Protein 6GVK (pdb70)

Solvent-accessible surface area: 11219 Å² total

Structure (mmCIF, N/CA/C/O backbone):
data_6GVK
#
_entry.id   6GVK
#
_cell.length_a   105.580
_cell.length_b   59.520
_cell.length_c   42.400
_cell.angle_alpha   90.00
_cell.angle_beta   113.50
_cell.angle_gamma   90.00
#
_symmetry.space_group_name_H-M   'C 1 2 1'
#
loop_
_entity.id
_entity.type
_entity.pdbx_description
1 polymer 'Integrin beta-4'
2 polymer Dystonin
3 non-polymer GLYCEROL
4 water water
#
loop_
_atom_site.group_PDB
_atom_site.id
_atom_site.type_symbol
_atom_site.label_atom_id
_atom_site.label_alt_id
_atom_site.label_comp_id
_atom_site.label_asym_id
_atom_site.label_entity_id
_atom_site.label_seq_id
_atom_site.pdbx_PDB_ins_code
_atom_site.Cartn_x
_atom_site.Cartn_y
_atom_site.Cartn_z
_atom_site.occupancy
_atom_site.B_iso_or_equiv
_atom_site.auth_seq_id
_atom_site.auth_comp_id
_atom_site.auth_asym_id
_atom_site.auth_atom_id
_atom_site.pdbx_PDB_model_num
ATOM 1 N N . VAL A 1 5 ? -10.878 -8.233 35.938 1.00 63.51 1457 VAL A N 1
ATOM 2 C CA . VAL A 1 5 ? -9.570 -7.722 36.337 1.00 63.47 1457 VAL A CA 1
ATOM 3 C C . VAL A 1 5 ? -9.506 -6.212 36.129 1.00 59.86 1457 VAL A C 1
ATOM 4 O O . VAL A 1 5 ? -10.329 -5.646 35.412 1.00 60.01 1457 VAL A O 1
ATOM 16 N N . PRO A 1 6 ? -8.523 -5.559 36.750 1.00 54.34 1458 PRO A N 1
ATOM 17 C CA . PRO A 1 6 ? -8.397 -4.107 36.588 1.00 51.23 1458 PRO A CA 1
ATOM 18 C C . PRO A 1 6 ? -8.160 -3.723 35.138 1.00 49.37 1458 PRO A C 1
ATOM 19 O O . PRO A 1 6 ? -7.555 -4.466 34.361 1.00 45.94 1458 PRO A O 1
ATOM 30 N N . ASP A 1 7 ? -8.633 -2.533 34.783 1.00 52.75 1459 ASP A N 1
ATOM 31 C CA . ASP A 1 7 ? -8.437 -2.023 33.440 1.00 53.86 1459 ASP A CA 1
ATOM 32 C C . ASP A 1 7 ? -6.969 -1.682 33.208 1.00 47.69 1459 ASP A C 1
ATOM 33 O O . ASP A 1 7 ? -6.179 -1.520 34.143 1.00 42.63 1459 ASP A O 1
ATOM 42 N N . THR A 1 8 ? -6.610 -1.585 31.936 1.00 41.29 1460 THR A N 1
ATOM 43 C CA . THR A 1 8 ? -5.281 -1.123 31.572 1.00 42.86 1460 THR A CA 1
ATOM 44 C C . THR A 1 8 ? -5.156 0.365 31.884 1.00 36.92 1460 THR A C 1
ATOM 45 O O . THR A 1 8 ? -6.090 1.128 31.631 1.00 38.05 1460 THR A O 1
ATOM 56 N N . PRO A 1 9 ? -4.028 0.814 32.429 1.00 35.63 1461 PRO A N 1
ATOM 57 C CA . PRO A 1 9 ? -3.841 2.259 32.588 1.00 31.82 1461 PRO A CA 1
ATOM 58 C C . PRO A 1 9 ? -4.101 2.967 31.267 1.00 33.66 1461 PRO A C 1
ATOM 59 O O . PRO A 1 9 ? -3.733 2.479 30.196 1.00 37.63 1461 PRO A O 1
ATOM 70 N N . THR A 1 10 ? -4.764 4.114 31.344 1.00 34.01 1462 THR A N 1
ATOM 71 C CA . THR A 1 10 ? -5.179 4.828 30.147 1.00 38.52 1462 THR A CA 1
ATOM 72 C C . THR A 1 10 ? -4.123 5.788 29.633 1.00 35.64 1462 THR A C 1
ATOM 73 O O . THR A 1 10 ? -4.219 6.235 28.483 1.00 37.61 1462 THR A O 1
ATOM 84 N N . ARG A 1 11 ? -3.119 6.099 30.446 1.00 31.65 1463 ARG A N 1
ATOM 85 C CA . ARG A 1 11 ? -2.079 7.042 30.072 1.00 33.97 1463 ARG A CA 1
ATOM 86 C C . ARG A 1 11 ? -0.802 6.660 30.800 1.00 30.24 1463 ARG A C 1
ATOM 87 O O . ARG A 1 11 ? -0.844 6.223 31.954 1.00 30.15 1463 ARG A O 1
ATOM 108 N N . LEU A 1 12 ? 0.327 6.792 30.106 1.00 27.71 1464 LEU A N 1
ATOM 109 C CA . LEU A 1 12 ? 1.648 6.554 30.671 1.00 25.92 1464 LEU A CA 1
ATOM 110 C C . LEU A 1 12 ? 2.514 7.726 30.241 1.00 29.23 1464 LEU A C 1
ATOM 111 O O . LEU A 1 12 ? 2.603 8.017 29.044 1.00 30.36 1464 LEU A O 1
ATOM 127 N N . VAL A 1 13 ? 3.100 8.431 31.208 1.00 24.91 1465 VAL A N 1
ATOM 128 C CA . VAL A 1 13 ? 3.785 9.691 30.943 1.00 25.22 1465 VAL A CA 1
ATOM 129 C C . VAL A 1 13 ? 5.203 9.618 31.480 1.00 27.29 1465 VAL A C 1
ATOM 130 O O . VAL A 1 13 ? 5.431 9.166 32.608 1.00 25.75 1465 VAL A O 1
ATOM 143 N N . PHE A 1 14 ? 6.150 10.101 30.682 1.00 20.70 1466 PHE A N 1
ATOM 144 C CA . PHE A 1 14 ? 7.564 10.053 31.014 1.00 21.28 1466 PHE A CA 1
ATOM 145 C C . PHE A 1 14 ? 8.145 11.456 31.041 1.00 23.48 1466 PHE A C 1
ATOM 146 O O . PHE A 1 14 ? 7.878 12.267 30.145 1.00 22.89 1466 PHE A O 1
ATOM 163 N N A SER A 1 15 ? 8.955 11.732 32.062 0.58 23.22 1467 SER A N 1
ATOM 164 N N B SER A 1 15 ? 8.950 11.729 32.066 0.42 23.15 1467 SER A N 1
ATOM 165 C CA A SER A 1 15 ? 9.637 13.013 32.204 0.58 26.86 1467 SER A CA 1
ATOM 166 C CA B SER A 1 15 ? 9.638 13.003 32.216 0.42 26.82 1467 SER A CA 1
ATOM 167 C C A SER A 1 15 ? 11.066 12.747 32.648 0.58 26.72 1467 SER A C 1
ATOM 168 C C B SER A 1 15 ? 11.072 12.719 32.636 0.42 26.67 1467 SER A C 1
ATOM 169 O O A SER A 1 15 ? 11.279 12.101 33.676 0.58 26.99 1467 SER A O 1
ATOM 170 O O B SER A 1 15 ? 11.295 12.024 33.629 0.42 27.02 1467 SER A O 1
ATOM 185 N N . ALA A 1 16 ? 12.039 13.245 31.886 1.00 26.66 1468 ALA A N 1
ATOM 186 C CA . ALA A 1 16 ? 13.439 13.091 32.256 1.00 29.21 1468 ALA A CA 1
ATOM 187 C C . ALA A 1 16 ? 13.793 14.073 33.365 1.00 31.83 1468 ALA A C 1
ATOM 188 O O . ALA A 1 16 ? 13.476 15.263 33.284 1.00 37.19 1468 ALA A O 1
ATOM 196 N N . LEU A 1 17 ? 14.443 13.566 34.405 1.00 29.74 1469 LEU A N 1
ATOM 197 C CA . LEU A 1 17 ? 14.917 14.400 35.499 1.00 34.78 1469 LEU A CA 1
ATOM 198 C C . LEU A 1 17 ? 16.409 14.658 35.415 1.00 34.72 1469 LEU A C 1
ATOM 199 O O . LEU A 1 17 ? 16.910 15.577 36.074 1.00 36.96 1469 LEU A O 1
ATOM 215 N N . GLY A 1 18 ? 17.113 13.868 34.619 1.00 32.32 1470 GLY A N 1
ATOM 216 C CA . GLY A 1 18 ? 18.539 13.985 34.458 1.00 35.59 1470 GLY A CA 1
ATOM 217 C C . GLY A 1 18 ? 18.998 12.982 33.424 1.00 36.37 1470 GLY A C 1
ATOM 218 O O . GLY A 1 18 ? 18.190 12.260 32.838 1.00 34.02 1470 GLY A O 1
ATOM 222 N N . PRO A 1 19 ? 20.305 12.916 33.171 1.00 32.64 1471 PRO A N 1
ATOM 223 C CA . PRO A 1 19 ? 20.800 11.958 32.168 1.00 34.17 1471 PRO A CA 1
ATOM 224 C C . PRO A 1 19 ? 20.572 10.504 32.539 1.00 34.08 1471 PRO A C 1
ATOM 225 O O . PRO A 1 19 ? 20.622 9.644 31.649 1.00 35.77 1471 PRO A O 1
ATOM 236 N N . THR A 1 20 ? 20.320 10.195 33.816 1.00 29.69 1472 THR A N 1
ATOM 237 C CA . THR A 1 20 ? 20.192 8.811 34.259 1.00 33.09 1472 THR A CA 1
ATOM 238 C C . THR A 1 20 ? 18.918 8.560 35.061 1.00 34.14 1472 THR A C 1
ATOM 239 O O . THR A 1 20 ? 18.814 7.528 35.732 1.00 30.69 1472 THR A O 1
ATOM 250 N N . SER A 1 21 ? 17.940 9.459 35.012 1.00 28.95 1473 SER A N 1
ATOM 251 C CA . SER A 1 21 ? 16.755 9.268 35.835 1.00 27.87 1473 SER A CA 1
ATOM 252 C C . SER A 1 21 ? 15.538 9.893 35.180 1.00 28.07 1473 SER A C 1
ATOM 253 O O . SER A 1 21 ? 15.629 10.911 34.488 1.00 27.47 1473 SER A O 1
ATOM 261 N N . LEU A 1 22 ? 14.384 9.281 35.423 1.00 26.71 1474 LEU A N 1
ATOM 262 C CA . LEU A 1 22 ? 13.154 9.828 34.890 1.00 24.95 1474 LEU A CA 1
ATOM 263 C C . LEU A 1 22 ? 12.019 9.566 35.861 1.00 24.78 1474 LEU A C 1
ATOM 264 O O . LEU A 1 22 ? 12.108 8.722 36.758 1.00 25.58 1474 LEU A O 1
ATOM 280 N N . ARG A 1 23 ? 10.956 10.328 35.678 1.00 23.26 1475 ARG A N 1
ATOM 281 C CA . ARG A 1 23 ? 9.708 10.110 36.387 1.00 23.88 1475 ARG A CA 1
ATOM 282 C C . ARG A 1 23 ? 8.738 9.427 35.441 1.00 23.98 1475 ARG A C 1
ATOM 283 O O . ARG A 1 23 ? 8.557 9.871 34.300 1.00 23.90 1475 ARG A O 1
ATOM 304 N N A VAL A 1 24 ? 8.142 8.333 35.911 0.54 20.96 1476 VAL A N 1
ATOM 305 N N B VAL A 1 24 ? 8.117 8.347 35.899 0.46 21.49 1476 VAL A N 1
ATOM 306 C CA A VAL A 1 24 ? 7.090 7.623 35.197 0.54 22.43 1476 VAL A CA 1
ATOM 307 C CA B VAL A 1 24 ? 7.093 7.662 35.119 0.46 22.22 1476 VAL A CA 1
ATOM 308 C C A VAL A 1 24 ? 5.794 7.880 35.945 0.54 21.87 1476 VAL A C 1
ATOM 309 C C B VAL A 1 24 ? 5.786 7.778 35.886 0.46 22.07 1476 VAL A C 1
ATOM 310 O O A VAL A 1 24 ? 5.733 7.698 37.167 0.54 23.25 1476 VAL A O 1
ATOM 311 O O B VAL A 1 24 ? 5.716 7.416 37.068 0.46 24.17 1476 VAL A O 1
ATOM 336 N N . SER A 1 25 ? 4.768 8.312 35.219 1.00 20.66 1477 SER A N 1
ATOM 337 C CA . SER A 1 25 ? 3.459 8.554 35.799 1.00 21.82 1477 SER A CA 1
ATOM 338 C C . SER A 1 25 ? 2.410 7.841 34.962 1.00 26.24 1477 SER A C 1
ATOM 339 O O . SER A 1 25 ? 2.626 7.533 33.787 1.00 25.38 1477 SER A O 1
ATOM 348 N N . TRP A 1 26 ? 1.270 7.552 35.582 1.00 25.17 1478 TRP A N 1
ATOM 349 C CA . TRP A 1 26 ? 0.191 6.898 34.858 1.00 25.40 1478 TRP A CA 1
ATOM 350 C C . TRP A 1 26 ? -1.158 7.310 35.427 1.00 28.26 1478 TRP A C 1
ATOM 351 O O . TRP A 1 26 ? -1.259 7.880 36.518 1.00 29.97 1478 TRP A O 1
ATOM 372 N N . GLN A 1 27 ? -2.199 7.020 34.649 1.00 29.08 1479 GLN A N 1
ATOM 373 C CA . GLN A 1 27 ? -3.579 7.276 35.022 1.00 34.65 1479 GLN A CA 1
ATOM 374 C C . GLN A 1 27 ? -4.380 5.990 34.891 1.00 38.41 1479 GLN A C 1
ATOM 375 O O . GLN A 1 27 ? -4.177 5.212 33.954 1.00 34.94 1479 GLN A O 1
ATOM 389 N N . GLU A 1 28 ? -5.289 5.776 35.834 1.00 42.58 1480 GLU A N 1
ATOM 390 C CA . GLU A 1 28 ? -6.197 4.645 35.816 1.00 47.43 1480 GLU A CA 1
ATOM 391 C C . GLU A 1 28 ? -7.620 5.159 35.638 1.00 51.90 1480 GLU A C 1
ATOM 392 O O . GLU A 1 28 ? -7.971 6.192 36.218 1.00 52.68 1480 GLU A O 1
ATOM 404 N N . PRO A 1 29 ? -8.458 4.496 34.821 1.00 62.52 1481 PRO A N 1
ATOM 405 C CA . PRO A 1 29 ? -9.809 5.037 34.621 1.00 62.42 1481 PRO A CA 1
ATOM 406 C C . PRO A 1 29 ? -10.640 5.015 35.898 1.00 62.38 1481 PRO A C 1
ATOM 407 O O . PRO A 1 29 ? -10.147 4.520 36.912 1.00 59.43 1481 PRO A O 1
ATOM 418 N N . PRO A 1 34 ? -11.789 -1.097 43.785 1.00 83.98 1486 PRO A N 1
ATOM 419 C CA . PRO A 1 34 ? -10.519 -0.658 44.370 1.00 81.53 1486 PRO A CA 1
ATOM 420 C C . PRO A 1 34 ? -9.341 -1.477 43.864 1.00 77.47 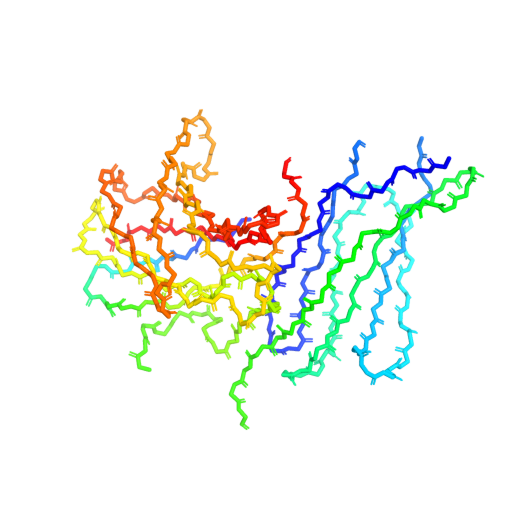1486 PRO A C 1
ATOM 421 O O . PRO A 1 34 ? -9.537 -2.444 43.128 1.00 78.99 1486 PRO A O 1
ATOM 432 N N . LEU A 1 35 ? -8.131 -1.097 44.267 1.00 65.35 1487 LEU A N 1
ATOM 433 C CA . LEU A 1 35 ? -6.923 -1.777 43.835 1.00 59.71 1487 LEU A CA 1
ATOM 434 C C . LEU A 1 35 ? -6.001 -1.989 45.024 1.00 58.46 1487 LEU A C 1
ATOM 435 O O . LEU A 1 35 ? -6.023 -1.223 45.991 1.00 62.53 1487 LEU A O 1
ATOM 451 N N . GLN A 1 36 ? -5.191 -3.044 44.946 1.00 47.49 1488 GLN A N 1
ATOM 452 C CA . GLN A 1 36 ? -4.067 -3.165 45.864 1.00 51.81 1488 GLN A CA 1
ATOM 453 C C . GLN A 1 36 ? -2.981 -2.167 45.492 1.00 46.90 1488 GLN A C 1
ATOM 454 O O . GLN A 1 36 ? -2.472 -1.434 46.345 1.00 49.08 1488 GLN A O 1
ATOM 468 N N . GLY A 1 37 ? -2.645 -2.093 44.210 1.00 37.82 1489 GLY A N 1
ATOM 469 C CA . GLY A 1 37 ? -1.632 -1.146 43.778 1.00 35.34 1489 GLY A CA 1
ATOM 470 C C . GLY A 1 37 ? -1.262 -1.373 42.333 1.00 33.82 1489 GLY A C 1
ATOM 471 O O . GLY A 1 37 ? -2.085 -1.820 41.524 1.00 34.12 1489 GLY A O 1
ATOM 475 N N . TYR A 1 38 ? -0.010 -1.067 42.021 1.00 31.49 1490 TYR A N 1
ATOM 476 C CA . TYR A 1 38 ? 0.481 -1.159 40.660 1.00 29.85 1490 TYR A CA 1
ATOM 477 C C . TYR A 1 38 ? 1.834 -1.837 40.650 1.00 29.03 1490 TYR A C 1
ATOM 478 O O . TYR A 1 38 ? 2.512 -1.942 41.671 1.00 29.40 1490 TYR A O 1
ATOM 496 N N A SER A 1 39 ? 2.212 -2.320 39.477 0.69 28.27 1491 SER A N 1
ATOM 497 N N B SER A 1 39 ? 2.236 -2.269 39.460 0.31 28.20 1491 SER A N 1
ATOM 498 C CA A SER A 1 39 ? 3.574 -2.747 39.221 0.69 27.54 1491 SER A CA 1
ATOM 499 C CA B SER A 1 39 ? 3.579 -2.776 39.225 0.31 27.56 1491 SER A CA 1
ATOM 500 C C A SER A 1 39 ? 4.114 -1.936 38.058 0.69 25.92 1491 SER A C 1
ATOM 501 C C B SER A 1 39 ? 4.161 -2.055 38.021 0.31 25.97 1491 SER A C 1
ATOM 502 O O A SER A 1 39 ? 3.401 -1.679 37.082 0.69 25.71 1491 SER A O 1
ATOM 503 O O B SER A 1 39 ? 3.519 -1.981 36.968 0.31 25.84 1491 SER A O 1
ATOM 518 N N . VAL A 1 40 ? 5.363 -1.510 38.186 1.00 25.07 1492 VAL A N 1
ATOM 519 C CA . VAL A 1 40 ? 6.098 -0.861 37.110 1.00 23.84 1492 VAL A CA 1
ATOM 520 C C . VAL A 1 40 ? 7.292 -1.748 36.809 1.00 24.24 1492 VAL A C 1
ATOM 521 O O . VAL A 1 40 ? 8.147 -1.958 37.678 1.00 24.73 1492 VAL A O 1
ATOM 535 N N . GLU A 1 41 ? 7.342 -2.279 35.597 1.00 24.40 1493 GLU A N 1
ATOM 536 C CA . GLU A 1 41 ? 8.426 -3.140 35.156 1.00 25.40 1493 GLU A CA 1
ATOM 537 C C . GLU A 1 41 ? 9.243 -2.396 34.116 1.00 24.45 1493 GLU A C 1
ATOM 538 O O . GLU A 1 41 ? 8.683 -1.716 33.256 1.00 25.51 1493 GLU A O 1
ATOM 550 N N . TYR A 1 42 ? 10.565 -2.517 34.186 1.00 24.94 1494 TYR A N 1
ATOM 551 C CA . TYR A 1 42 ? 11.376 -1.918 33.138 1.00 24.70 1494 TYR A CA 1
ATOM 552 C C . TYR A 1 42 ? 12.629 -2.746 32.931 1.00 29.41 1494 TYR A C 1
ATOM 553 O O . TYR A 1 42 ? 13.079 -3.460 33.829 1.00 29.36 1494 TYR A O 1
ATOM 571 N N . GLN A 1 43 ? 13.175 -2.650 31.725 1.00 27.83 1495 GLN A N 1
ATOM 572 C CA . GLN A 1 43 ? 14.387 -3.378 31.384 1.00 33.01 1495 GLN A CA 1
ATOM 573 C C . GLN A 1 43 ? 14.913 -2.829 30.070 1.00 31.16 1495 GLN A C 1
ATOM 574 O O . GLN A 1 43 ? 14.170 -2.233 29.287 1.00 30.99 1495 GLN A O 1
ATOM 588 N N . LEU A 1 44 ? 16.203 -3.039 29.833 1.00 30.92 1496 LEU A N 1
ATOM 589 C CA . LEU A 1 44 ? 16.768 -2.677 28.544 1.00 34.70 1496 LEU A CA 1
ATOM 590 C C . LEU A 1 44 ? 16.025 -3.403 27.430 1.00 35.56 1496 LEU A C 1
ATOM 591 O O . LEU A 1 44 ? 15.710 -4.592 27.538 1.00 39.79 1496 LEU A O 1
ATOM 607 N N . LEU A 1 45 ? 15.749 -2.675 26.348 1.00 36.95 1497 LEU A N 1
ATOM 608 C CA . LEU A 1 45 ? 15.019 -3.251 25.227 1.00 42.42 1497 LEU A CA 1
ATOM 609 C C . LEU A 1 45 ? 15.659 -4.543 24.742 1.00 49.53 1497 LEU A C 1
ATOM 610 O O . LEU A 1 45 ? 14.958 -5.453 24.285 1.00 50.00 1497 LEU A O 1
ATOM 626 N N . ASN A 1 46 ? 16.979 -4.653 24.842 1.00 44.06 1498 ASN A N 1
ATOM 627 C CA . ASN A 1 46 ? 17.696 -5.828 24.360 1.00 51.90 1498 ASN A CA 1
ATOM 628 C C . ASN A 1 46 ? 18.351 -6.552 25.536 1.00 54.01 1498 ASN A C 1
ATOM 629 O O . ASN A 1 46 ? 19.506 -6.287 25.883 1.00 54.43 1498 ASN A O 1
ATOM 640 N N . GLY A 1 47 ? 17.598 -7.466 26.150 1.00 60.13 1499 GLY A N 1
ATOM 641 C CA . GLY A 1 47 ? 18.160 -8.511 26.980 1.00 64.44 1499 GLY A CA 1
ATOM 642 C C . GLY A 1 47 ? 18.426 -8.164 28.429 1.00 63.58 1499 GLY A C 1
ATOM 643 O O . GLY A 1 47 ? 18.870 -9.040 29.181 1.00 69.55 1499 GLY A O 1
ATOM 647 N N . GLY A 1 48 ? 18.166 -6.933 28.855 1.00 62.34 1500 GLY A N 1
ATOM 648 C CA . GLY A 1 48 ? 18.485 -6.549 30.215 1.00 59.03 1500 GLY A CA 1
ATOM 649 C C . GLY A 1 48 ? 17.665 -7.299 31.249 1.00 53.47 1500 GLY A C 1
ATOM 650 O O . GLY A 1 48 ? 16.577 -7.809 30.982 1.00 54.28 1500 GLY A O 1
ATOM 654 N N . GLU A 1 49 ? 18.208 -7.370 32.463 1.00 46.24 1501 GLU A N 1
ATOM 655 C CA . GLU A 1 49 ? 17.479 -7.986 33.562 1.00 45.72 1501 GLU A CA 1
ATOM 656 C C . GLU A 1 49 ? 16.217 -7.187 33.860 1.00 39.82 1501 GLU A C 1
ATOM 657 O O . GLU A 1 49 ? 16.178 -5.962 33.710 1.00 38.15 1501 GLU A O 1
ATOM 669 N N . LEU A 1 50 ? 15.176 -7.897 34.286 1.00 37.93 1502 LEU A N 1
ATOM 670 C CA . LEU A 1 50 ? 13.871 -7.289 34.508 1.00 37.69 1502 LEU A CA 1
ATOM 671 C C . LEU A 1 50 ? 13.803 -6.692 35.908 1.00 37.65 1502 LEU A C 1
ATOM 672 O O . LEU A 1 50 ? 14.052 -7.383 36.901 1.00 39.68 1502 LEU A O 1
ATOM 688 N N . HIS A 1 51 ? 13.465 -5.408 35.975 1.00 32.40 1503 HIS A N 1
ATOM 689 C CA . HIS A 1 51 ? 13.309 -4.683 37.226 1.00 31.07 1503 HIS A CA 1
ATOM 690 C C . HIS A 1 51 ? 11.826 -4.442 37.452 1.00 28.35 1503 HIS A C 1
ATOM 691 O O . HIS A 1 51 ? 11.147 -3.929 36.564 1.00 29.24 1503 HIS A O 1
ATOM 705 N N . ARG A 1 52 ? 11.323 -4.815 38.623 1.00 29.02 1504 ARG A N 1
ATOM 706 C CA . ARG A 1 52 ? 9.913 -4.627 38.935 1.00 28.38 1504 ARG A CA 1
ATOM 707 C C . ARG A 1 52 ? 9.783 -3.799 40.202 1.00 28.19 1504 ARG A C 1
ATOM 708 O O . ARG A 1 52 ? 10.420 -4.105 41.212 1.00 29.47 1504 ARG A O 1
ATOM 729 N N . LEU A 1 53 ? 8.970 -2.748 40.138 1.00 26.93 1505 LEU A N 1
ATOM 730 C CA . LEU A 1 53 ? 8.657 -1.918 41.292 1.00 27.04 1505 LEU A CA 1
ATOM 731 C C . LEU A 1 53 ? 7.209 -2.178 41.680 1.00 27.59 1505 LEU A C 1
ATOM 732 O O . LEU A 1 53 ? 6.304 -2.008 40.854 1.00 26.91 1505 LEU A O 1
ATOM 748 N N . ASN A 1 54 ? 6.993 -2.599 42.915 1.00 29.14 1506 ASN A N 1
ATOM 749 C CA . ASN A 1 54 ? 5.651 -2.800 43.445 1.00 30.14 1506 ASN A CA 1
ATOM 750 C C . ASN A 1 54 ? 5.233 -1.537 44.187 1.00 30.18 1506 ASN A C 1
ATOM 751 O O . ASN A 1 54 ? 5.918 -1.100 45.117 1.00 30.78 1506 ASN A O 1
ATOM 762 N N . ILE A 1 55 ? 4.117 -0.951 43.764 1.00 29.80 1507 ILE A N 1
ATOM 763 C CA . ILE A 1 55 ? 3.625 0.322 44.274 1.00 30.97 1507 ILE A CA 1
ATOM 764 C C . ILE A 1 55 ? 2.424 0.020 45.169 1.00 32.99 1507 ILE A C 1
ATOM 765 O O . ILE A 1 55 ? 1.371 -0.388 44.658 1.00 32.58 1507 ILE A O 1
ATOM 781 N N . PRO A 1 56 ? 2.517 0.228 46.490 1.00 35.25 1508 PRO A N 1
ATOM 782 C CA . PRO A 1 56 ? 1.547 -0.394 47.402 1.00 48.20 1508 PRO A CA 1
ATOM 783 C C . PRO A 1 56 ? 0.251 0.363 47.576 1.00 53.57 1508 PRO A C 1
ATOM 784 O O . PRO A 1 56 ? -0.710 -0.213 48.105 1.00 59.87 1508 PRO A O 1
ATOM 795 N N A ASN A 1 57 ? 0.183 1.619 47.150 0.42 48.15 1509 ASN A N 1
ATOM 796 N N B ASN A 1 57 ? 0.193 1.630 47.190 0.58 48.57 1509 ASN A N 1
ATOM 797 C CA A ASN A 1 57 ? -0.965 2.474 47.420 0.42 47.72 1509 ASN A CA 1
ATOM 798 C CA B ASN A 1 57 ? -0.994 2.425 47.425 0.58 48.29 1509 ASN A CA 1
ATOM 799 C C A ASN A 1 57 ? -1.614 2.870 46.103 0.42 46.51 1509 ASN A C 1
ATOM 800 C C B ASN A 1 57 ? -1.606 2.828 46.094 0.58 47.02 1509 ASN A C 1
ATOM 801 O O A ASN A 1 57 ? -0.942 3.480 45.254 0.42 43.01 1509 ASN A O 1
ATOM 802 O O B ASN A 1 57 ? -0.903 3.395 45.246 0.58 42.18 1509 ASN A O 1
ATOM 823 N N . PRO A 1 58 ? -2.889 2.548 45.862 1.00 48.02 1510 PRO A N 1
ATOM 824 C CA . PRO A 1 58 ? -3.503 2.957 44.589 1.00 50.36 1510 PRO A CA 1
ATOM 825 C C . PRO A 1 58 ? -3.483 4.459 44.356 1.00 51.96 1510 PRO A C 1
ATOM 826 O O . PRO A 1 58 ? -3.623 4.888 43.204 1.00 50.02 1510 PRO A O 1
ATOM 837 N N . ALA A 1 59 ? -3.293 5.272 45.397 1.00 49.69 1511 ALA A N 1
ATOM 838 C CA . ALA A 1 59 ? -3.282 6.720 45.221 1.00 49.42 1511 ALA A CA 1
ATOM 839 C C . ALA A 1 59 ? -1.943 7.259 44.731 1.00 49.06 1511 ALA A C 1
ATOM 840 O O . ALA A 1 59 ? -1.874 8.433 44.353 1.00 49.41 1511 ALA A O 1
ATOM 847 N N . GLN A 1 60 ? -0.884 6.449 44.727 1.00 36.13 1512 GLN A N 1
ATOM 848 C CA . GLN A 1 60 ? 0.406 6.867 44.193 1.00 42.98 1512 GLN A CA 1
ATOM 849 C C . GLN A 1 60 ? 0.491 6.401 42.742 1.00 40.06 1512 GLN A C 1
ATOM 850 O O . GLN A 1 60 ? 0.546 5.196 42.474 1.00 42.46 1512 GLN A O 1
ATOM 864 N N . THR A 1 61 ? 0.498 7.350 41.801 1.00 32.27 1513 THR A N 1
ATOM 865 C CA . THR A 1 61 ? 0.529 7.014 40.383 1.00 30.41 1513 THR A CA 1
ATOM 866 C C . THR A 1 61 ? 1.742 7.624 39.687 1.00 28.14 1513 THR A C 1
ATOM 867 O O . THR A 1 61 ? 1.680 7.992 38.513 1.00 29.95 1513 THR A O 1
ATOM 878 N N . SER A 1 62 ? 2.865 7.704 40.394 1.00 26.07 1514 SER A N 1
ATOM 879 C CA . SER A 1 62 ? 4.102 8.217 39.827 1.00 25.23 1514 SER A CA 1
ATOM 880 C C . SER A 1 62 ? 5.264 7.616 40.597 1.00 27.37 1514 SER A C 1
ATOM 881 O O . SER A 1 62 ? 5.146 7.331 41.790 1.00 30.14 1514 SER A O 1
ATOM 889 N N . VAL A 1 63 ? 6.390 7.426 39.914 1.00 23.65 1515 VAL A N 1
ATOM 890 C CA . VAL A 1 63 ? 7.588 6.923 40.574 1.00 25.00 1515 VAL A CA 1
ATOM 891 C C . VAL A 1 63 ? 8.808 7.426 39.821 1.00 23.73 1515 VAL A C 1
ATOM 892 O O . VAL A 1 63 ? 8.781 7.616 38.601 1.00 25.07 1515 VAL A O 1
ATOM 905 N N . VAL A 1 64 ? 9.885 7.647 40.564 1.00 25.81 1516 VAL A N 1
ATOM 906 C CA . VAL A 1 64 ? 11.156 8.069 39.991 1.00 24.82 1516 VAL A CA 1
ATOM 907 C C . VAL A 1 64 ? 12.048 6.851 39.846 1.00 30.52 1516 VAL A C 1
ATOM 908 O O . VAL A 1 64 ? 12.244 6.093 40.806 1.00 31.98 1516 VAL A O 1
ATOM 921 N N . VAL A 1 65 ? 12.586 6.663 38.644 1.00 26.72 1517 VAL A N 1
ATOM 922 C CA . VAL A 1 65 ? 13.526 5.590 38.341 1.00 30.21 1517 VAL A CA 1
ATOM 923 C C . VAL A 1 65 ? 14.896 6.215 38.114 1.00 27.97 1517 VAL A C 1
ATOM 924 O O . VAL A 1 65 ? 15.034 7.152 37.321 1.00 30.14 1517 VAL A O 1
ATOM 937 N N . GLU A 1 66 ? 15.907 5.701 38.807 1.00 31.54 1518 GLU A N 1
ATOM 938 C CA . GLU A 1 66 ? 17.256 6.239 38.735 1.00 38.58 1518 GLU A CA 1
ATOM 939 C C . GLU A 1 66 ? 18.210 5.167 38.227 1.00 35.86 1518 GLU A C 1
ATOM 940 O O . GLU A 1 66 ? 17.834 4.009 38.028 1.00 36.60 1518 GLU A O 1
ATOM 952 N N . ASP A 1 67 ? 19.452 5.586 37.995 1.00 37.16 1519 ASP A N 1
ATOM 953 C CA . ASP A 1 67 ? 20.526 4.686 37.580 1.00 44.43 1519 ASP A CA 1
ATOM 954 C C . ASP A 1 67 ? 20.233 4.046 36.228 1.00 38.52 1519 ASP A C 1
ATOM 955 O O . ASP A 1 67 ? 20.632 2.908 35.967 1.00 43.36 1519 ASP A O 1
ATOM 964 N N . LEU A 1 68 ? 19.532 4.766 35.362 1.00 31.38 1520 LEU A N 1
ATOM 965 C CA . LEU A 1 68 ? 19.374 4.336 33.983 1.00 32.63 1520 LEU A CA 1
ATOM 966 C C . LEU A 1 68 ? 20.637 4.672 33.197 1.00 32.54 1520 LEU A C 1
ATOM 967 O O . LEU A 1 68 ? 21.320 5.664 33.470 1.00 39.27 1520 LEU A O 1
ATOM 983 N N . LEU A 1 69 ? 20.954 3.829 32.232 1.00 33.02 1521 LEU A N 1
ATOM 984 C CA . LEU A 1 69 ? 22.130 4.063 31.404 1.00 37.85 1521 LEU A CA 1
ATOM 985 C C . LEU A 1 69 ? 21.818 5.102 30.332 1.00 39.37 1521 LEU A C 1
ATOM 986 O O . LEU A 1 69 ? 20.836 4.950 29.599 1.00 38.10 1521 LEU A O 1
ATOM 1002 N N . PRO A 1 70 ? 22.614 6.165 30.210 1.00 39.13 1522 PRO A N 1
ATOM 1003 C CA . PRO A 1 70 ? 22.354 7.149 29.151 1.00 40.22 1522 PRO A CA 1
ATOM 1004 C C . PRO A 1 70 ? 22.402 6.508 27.773 1.00 37.32 1522 PRO A C 1
ATOM 1005 O O . PRO A 1 70 ? 23.182 5.587 27.520 1.00 41.48 1522 PRO A O 1
ATOM 1016 N N . ASN A 1 71 ? 21.553 7.014 26.879 1.00 33.53 1523 ASN A N 1
ATOM 1017 C CA . ASN A 1 71 ? 21.559 6.647 25.464 1.00 32.68 1523 ASN A CA 1
ATOM 1018 C C . ASN A 1 71 ? 21.202 5.183 25.236 1.00 33.06 1523 ASN A C 1
ATOM 1019 O O . ASN A 1 71 ? 21.475 4.641 24.163 1.00 36.57 1523 ASN A O 1
ATOM 1030 N N . HIS A 1 72 ? 20.574 4.542 26.220 1.00 33.05 1524 HIS A N 1
ATOM 1031 C CA . HIS A 1 72 ? 20.110 3.167 26.106 1.00 34.28 1524 HIS A CA 1
ATOM 1032 C C . HIS A 1 72 ? 18.587 3.131 26.102 1.00 31.73 1524 HIS A C 1
ATOM 1033 O O . HIS A 1 72 ? 17.936 3.869 26.848 1.00 30.11 1524 HIS A O 1
ATOM 1047 N N . SER A 1 73 ? 18.024 2.256 25.272 1.00 32.33 1525 SER A N 1
ATOM 1048 C CA . SER A 1 73 ? 16.576 2.123 25.169 1.00 32.10 1525 SER A CA 1
ATOM 1049 C C . SER A 1 73 ? 16.038 1.195 26.254 1.00 29.20 1525 SER A C 1
ATOM 1050 O O . SER A 1 73 ? 16.531 0.074 26.427 1.00 32.00 1525 SER A O 1
ATOM 1058 N N . TYR A 1 74 ? 15.018 1.662 26.976 1.00 26.48 1526 TYR A N 1
ATOM 1059 C CA . TYR A 1 74 ? 14.351 0.881 28.005 1.00 28.42 1526 TYR A CA 1
ATOM 1060 C C . TYR A 1 74 ? 12.888 0.690 27.639 1.00 29.85 1526 TYR A C 1
ATOM 1061 O O . TYR A 1 74 ? 12.256 1.594 27.086 1.00 30.56 1526 TYR A O 1
ATOM 1079 N N . VAL A 1 75 ? 12.354 -0.484 27.951 1.00 27.84 1527 VAL A N 1
ATOM 1080 C CA A VAL A 1 75 ? 10.923 -0.756 27.865 0.46 27.29 1527 VAL A CA 1
ATOM 1081 C CA B VAL A 1 75 ? 10.921 -0.728 27.862 0.54 27.19 1527 VAL A CA 1
ATOM 1082 C C . VAL A 1 75 ? 10.337 -0.644 29.265 1.00 27.36 1527 VAL A C 1
ATOM 1083 O O . VAL A 1 75 ? 10.890 -1.212 30.217 1.00 25.65 1527 VAL A O 1
ATOM 1108 N N . PHE A 1 76 ? 9.235 0.095 29.396 1.00 23.18 1528 PHE A N 1
ATOM 1109 C CA . PHE A 1 76 ? 8.509 0.247 30.651 1.00 26.45 1528 PHE A CA 1
ATOM 1110 C C . PHE A 1 76 ? 7.104 -0.317 30.493 1.00 24.80 1528 PHE A C 1
ATOM 1111 O O . PHE A 1 76 ? 6.458 -0.106 29.466 1.00 28.10 1528 PHE A O 1
ATOM 1128 N N . ARG A 1 77 ? 6.623 -1.019 31.515 1.00 27.42 1529 ARG A N 1
ATOM 1129 C CA . ARG A 1 77 ? 5.281 -1.591 31.489 1.00 28.39 1529 ARG A CA 1
ATOM 1130 C C . ARG A 1 77 ? 4.620 -1.345 32.833 1.00 28.17 1529 ARG A C 1
ATOM 1131 O O . ARG A 1 77 ? 5.225 -1.616 33.872 1.00 28.56 1529 ARG A O 1
ATOM 1152 N N . VAL A 1 78 ? 3.382 -0.862 32.818 1.00 27.78 1530 VAL A N 1
ATOM 1153 C CA . VAL A 1 78 ? 2.657 -0.554 34.046 1.00 27.71 1530 VAL A CA 1
ATOM 1154 C C . VAL A 1 78 ? 1.349 -1.329 34.046 1.00 29.54 1530 VAL A C 1
ATOM 1155 O O . VAL A 1 78 ? 0.626 -1.331 33.043 1.00 29.81 1530 VAL A O 1
ATOM 1168 N N . ARG A 1 79 ? 1.066 -2.000 35.162 1.00 31.07 1531 ARG A N 1
ATOM 1169 C CA . ARG A 1 79 ? -0.159 -2.761 35.364 1.00 33.25 1531 ARG A CA 1
ATOM 1170 C C . ARG A 1 79 ? -0.767 -2.405 36.713 1.00 33.55 1531 ARG A C 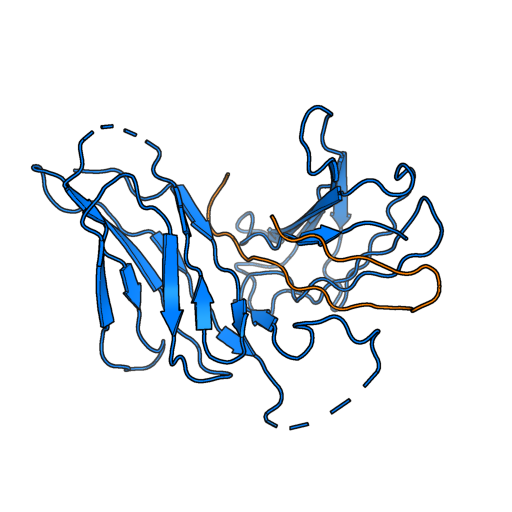1
ATOM 1171 O O . ARG A 1 79 ? -0.060 -2.027 37.649 1.00 32.78 1531 ARG A O 1
ATOM 1192 N N . ALA A 1 80 ? -2.081 -2.582 36.820 1.00 35.02 1532 ALA A N 1
ATOM 1193 C CA . ALA A 1 80 ? -2.786 -2.480 38.088 1.00 36.10 1532 ALA A CA 1
ATOM 1194 C C . ALA A 1 80 ? -3.146 -3.872 38.592 1.00 39.43 1532 ALA A C 1
ATOM 1195 O O . ALA A 1 80 ? -3.334 -4.805 37.807 1.00 41.07 1532 ALA A O 1
ATOM 1202 N N . GLN A 1 81 ? -3.242 -4.006 39.915 1.00 40.65 1533 GLN A N 1
ATOM 1203 C CA . GLN A 1 81 ? -3.642 -5.263 40.533 1.00 47.89 1533 GLN A CA 1
ATOM 1204 C C . GLN A 1 81 ? -4.824 -5.031 41.461 1.00 48.82 1533 GLN A C 1
ATOM 1205 O O . GLN A 1 81 ? -4.919 -3.987 42.114 1.00 44.85 1533 GLN A O 1
ATOM 1219 N N . SER A 1 82 ? -5.718 -6.018 41.516 1.00 53.61 1534 SER A N 1
ATOM 1220 C CA . SER A 1 82 ? -6.852 -6.013 42.429 1.00 57.82 1534 SER A CA 1
ATOM 1221 C C . SER A 1 82 ? -7.024 -7.424 42.979 1.00 61.53 1534 SER A C 1
ATOM 1222 O O . SER A 1 82 ? -6.158 -8.289 42.813 1.00 62.72 1534 SER A O 1
ATOM 1230 N N . GLN A 1 83 ? -8.159 -7.655 43.642 1.00 70.12 1535 GLN A N 1
ATOM 1231 C CA . GLN A 1 83 ? -8.475 -8.995 44.119 1.00 70.79 1535 GLN A CA 1
ATOM 1232 C C . GLN A 1 83 ? -8.681 -9.964 42.960 1.00 74.78 1535 GLN A C 1
ATOM 1233 O O . GLN A 1 83 ? -8.349 -11.149 43.078 1.00 76.77 1535 GLN A O 1
ATOM 1237 N N . GLU A 1 84 ? -9.217 -9.482 41.837 1.00 86.14 1536 GLU A N 1
ATOM 1238 C CA . GLU A 1 84 ? -9.467 -10.333 40.681 1.00 91.72 1536 GLU A CA 1
ATOM 1239 C C . GLU A 1 84 ? -8.209 -10.637 39.879 1.00 89.78 1536 GLU A C 1
ATOM 1240 O O . GLU A 1 84 ? -8.271 -11.449 38.949 1.00 91.46 1536 GLU A O 1
ATOM 1252 N N . GLY A 1 85 ? -7.084 -10.016 40.207 1.00 77.23 1537 GLY A N 1
ATOM 1253 C CA . GLY A 1 85 ? -5.814 -10.316 39.580 1.00 72.32 1537 GLY A CA 1
ATOM 1254 C C . GLY A 1 85 ? -5.224 -9.105 38.890 1.00 61.97 1537 GLY A C 1
ATOM 1255 O O . GLY A 1 85 ? -5.660 -7.965 39.078 1.00 58.14 1537 GLY A O 1
ATOM 1259 N N . TRP A 1 86 ? -4.207 -9.368 38.075 1.00 53.35 1538 TRP A N 1
ATOM 1260 C CA . TRP A 1 86 ? -3.501 -8.314 37.365 1.00 48.77 1538 TRP A CA 1
ATOM 1261 C C . TRP A 1 86 ? -4.226 -7.943 36.080 1.00 48.84 1538 TRP A C 1
ATOM 1262 O O . TRP A 1 86 ? -4.713 -8.810 35.349 1.00 51.99 1538 TRP A O 1
ATOM 1283 N N . GLY A 1 87 ? -4.300 -6.642 35.815 1.00 46.54 1539 GLY A N 1
ATOM 1284 C CA . GLY A 1 87 ? -4.807 -6.156 34.553 1.00 44.68 1539 GLY A CA 1
ATOM 1285 C C . GLY A 1 87 ? -3.732 -6.159 33.488 1.00 42.89 1539 GLY A C 1
ATOM 1286 O O . GLY A 1 87 ? -2.566 -6.469 33.734 1.00 42.15 1539 GLY A O 1
ATOM 1290 N N . ARG A 1 88 ? -4.139 -5.798 32.276 1.00 42.14 1540 ARG A N 1
ATOM 1291 C CA . ARG A 1 88 ? -3.203 -5.729 31.166 1.00 40.88 1540 ARG A CA 1
ATOM 1292 C C . ARG A 1 88 ? -2.297 -4.508 31.314 1.00 37.56 1540 ARG A C 1
ATOM 1293 O O . ARG A 1 88 ? -2.623 -3.536 32.002 1.00 36.05 1540 ARG A O 1
ATOM 1314 N N . GLU A 1 89 ? -1.142 -4.563 30.661 1.00 36.66 1541 GLU A N 1
ATOM 1315 C CA . GLU A 1 89 ? -0.141 -3.523 30.836 1.00 34.60 1541 GLU A CA 1
ATOM 1316 C C . GLU A 1 89 ? -0.266 -2.448 29.764 1.00 32.25 1541 GLU A C 1
ATOM 1317 O O . GLU A 1 89 ? -0.728 -2.702 28.645 1.00 35.20 1541 GLU A O 1
ATOM 1329 N N . ARG A 1 90 ? 0.129 -1.234 30.135 1.00 29.95 1542 ARG A N 1
ATOM 1330 C CA . ARG A 1 90 ? 0.438 -0.182 29.178 1.00 28.54 1542 ARG A CA 1
ATOM 1331 C C . ARG A 1 90 ? 1.950 -0.059 29.082 1.00 28.29 1542 ARG A C 1
ATOM 1332 O O . ARG A 1 90 ? 2.641 -0.053 30.103 1.00 26.95 1542 ARG A O 1
ATOM 1353 N N . GLU A 1 91 ? 2.458 0.031 27.861 1.00 30.78 1543 GLU A N 1
ATOM 1354 C CA . GLU A 1 91 ? 3.886 -0.068 27.605 1.00 31.27 1543 GLU A CA 1
ATOM 1355 C C . GLU A 1 91 ? 4.390 1.172 26.880 1.00 30.10 1543 GLU A C 1
ATOM 1356 O O . GLU A 1 91 ? 3.670 1.782 26.085 1.00 35.16 1543 GLU A O 1
ATOM 1368 N N . GLY A 1 92 ? 5.629 1.552 27.184 1.00 28.69 1544 GLY A N 1
ATOM 1369 C CA . GLY A 1 92 ? 6.326 2.563 26.399 1.00 30.81 1544 GLY A CA 1
ATOM 1370 C C . GLY A 1 92 ? 7.817 2.297 26.352 1.00 30.51 1544 GLY A C 1
ATOM 1371 O O . GLY A 1 92 ? 8.396 1.801 27.314 1.00 29.30 1544 GLY A O 1
ATOM 1375 N N . VAL A 1 93 ? 8.446 2.619 25.218 1.00 28.17 1545 VAL A N 1
ATOM 1376 C CA . VAL A 1 93 ? 9.897 2.509 25.067 1.00 31.52 1545 VAL A CA 1
ATOM 1377 C C . VAL A 1 93 ? 10.478 3.911 25.138 1.00 31.08 1545 VAL A C 1
ATOM 1378 O O . VAL A 1 93 ? 9.992 4.824 24.457 1.00 33.14 1545 VAL A O 1
ATOM 1391 N N . ILE A 1 94 ? 11.518 4.090 25.949 1.00 25.05 1546 ILE A N 1
ATOM 1392 C CA A ILE A 1 94 ? 12.052 5.416 26.228 0.53 25.38 1546 ILE A CA 1
ATOM 1393 C CA B ILE A 1 94 ? 12.054 5.416 26.228 0.47 25.65 1546 ILE A CA 1
ATOM 1394 C C . ILE A 1 94 ? 13.571 5.348 26.293 1.00 27.44 1546 ILE A C 1
ATOM 1395 O O . ILE A 1 94 ? 14.141 4.367 26.780 1.00 29.43 1546 ILE A O 1
ATOM 1426 N N . THR A 1 95 ? 14.219 6.401 25.799 1.00 25.22 1547 THR A N 1
ATOM 1427 C CA . THR A 1 95 ? 15.656 6.600 25.924 1.00 26.74 1547 THR A CA 1
ATOM 1428 C C . THR A 1 95 ? 15.886 7.991 26.497 1.00 26.50 1547 THR A C 1
ATOM 1429 O O . THR A 1 95 ? 15.168 8.930 26.149 1.00 26.65 1547 THR A O 1
ATOM 1440 N N . ILE A 1 96 ? 16.878 8.132 27.375 1.00 26.32 1548 ILE A N 1
ATOM 1441 C CA . ILE A 1 96 ? 17.356 9.450 27.785 1.00 29.63 1548 ILE A CA 1
ATOM 1442 C C . ILE A 1 96 ? 18.647 9.707 27.020 1.00 28.58 1548 ILE A C 1
ATOM 1443 O O . ILE A 1 96 ? 19.657 9.040 27.257 1.00 31.23 1548 ILE A O 1
ATOM 1459 N N . GLU A 1 97 ? 18.627 10.673 26.104 1.00 29.51 1549 GLU A N 1
ATOM 1460 C CA . GLU A 1 97 ? 19.787 10.976 25.274 1.00 32.88 1549 GLU A CA 1
ATOM 1461 C C . GLU A 1 97 ? 20.591 12.130 25.857 1.00 35.72 1549 GLU A C 1
ATOM 1462 O O . GLU A 1 97 ? 20.021 13.136 26.286 1.00 34.20 1549 GLU A O 1
ATOM 1474 N N . SER A 1 98 ? 21.920 11.984 25.850 1.00 34.37 1550 SER A N 1
ATOM 1475 C CA . SER A 1 98 ? 22.822 13.039 26.296 1.00 42.42 1550 SER A CA 1
ATOM 1476 C C . SER A 1 98 ? 24.170 12.860 25.612 1.00 43.96 1550 SER A C 1
ATOM 1477 O O . SER A 1 98 ? 24.487 11.786 25.093 1.00 44.26 1550 SER A O 1
ATOM 1485 N N . GLN A 1 99 ? 24.968 13.928 25.630 1.00 63.13 1551 GLN A N 1
ATOM 1486 C CA . GLN A 1 99 ? 26.248 13.931 24.933 1.00 68.04 1551 GLN A CA 1
ATOM 1487 C C . GLN A 1 99 ? 27.161 12.826 25.450 1.00 67.49 1551 GLN A C 1
ATOM 1488 O O . GLN A 1 99 ? 27.194 12.532 26.649 1.00 68.35 1551 GLN A O 1
ATOM 1502 N N . VAL A 1 100 ? 27.924 12.230 24.536 1.00 75.50 1552 VAL A N 1
ATOM 1503 C CA . VAL A 1 100 ? 28.868 11.174 24.884 1.00 73.90 1552 VAL A CA 1
ATOM 1504 C C . VAL A 1 100 ? 30.192 11.785 25.326 1.00 76.34 1552 VAL A C 1
ATOM 1505 O O . VAL A 1 100 ? 30.913 11.208 26.140 1.00 74.37 1552 VAL A O 1
ATOM 1509 N N . PRO A 1 105 ? 24.762 25.179 20.950 1.00 81.44 1557 PRO A N 1
ATOM 1510 C CA . PRO A 1 105 ? 24.641 26.557 20.460 1.00 83.56 1557 PRO A CA 1
ATOM 1511 C C . PRO A 1 105 ? 23.251 27.151 20.687 1.00 82.68 1557 PRO A C 1
ATOM 1512 O O . PRO A 1 105 ? 23.014 28.311 20.351 1.00 80.33 1557 PRO A O 1
ATOM 1523 N N . LEU A 1 106 ? 22.345 26.354 21.248 1.00 72.61 1558 LEU A N 1
ATOM 1524 C CA . LEU A 1 106 ? 21.015 26.833 21.589 1.00 72.12 1558 LEU A CA 1
ATOM 1525 C C . LEU A 1 106 ? 21.037 27.531 22.949 1.00 72.79 1558 LEU A C 1
ATOM 1526 O O . LEU A 1 106 ? 21.957 27.353 23.753 1.00 73.15 1558 LEU A O 1
ATOM 1542 N N A CYS A 1 107 ? 20.007 28.339 23.196 0.50 73.20 1559 CYS A N 1
ATOM 1543 N N B CYS A 1 107 ? 20.010 28.338 23.192 0.50 73.20 1559 CYS A N 1
ATOM 1544 C CA A CYS A 1 107 ? 19.862 29.055 24.458 0.50 73.94 1559 CYS A CA 1
ATOM 1545 C CA B CYS A 1 107 ? 19.876 29.031 24.462 0.50 73.91 1559 CYS A CA 1
ATOM 1546 C C A CYS A 1 107 ? 19.961 28.064 25.624 0.50 72.35 1559 CYS A C 1
ATOM 1547 C C B CYS A 1 107 ? 20.001 28.025 25.606 0.50 72.31 1559 CYS A C 1
ATOM 1548 O O A CYS A 1 107 ? 19.096 27.184 25.753 0.50 69.17 1559 CYS A O 1
ATOM 1549 O O B CYS A 1 107 ? 19.186 27.094 25.693 0.50 69.11 1559 CYS A O 1
ATOM 1563 N N . PRO A 1 108 ? 20.998 28.164 26.490 1.00 99.07 1560 PRO A N 1
ATOM 1564 C CA . PRO A 1 108 ? 21.245 27.100 27.481 1.00 103.75 1560 PRO A CA 1
ATOM 1565 C C . PRO A 1 108 ? 20.140 26.869 28.507 1.00 107.64 1560 PRO A C 1
ATOM 1566 O O . PRO A 1 108 ? 20.302 27.225 29.675 1.00 109.59 1560 PRO A O 1
ATOM 1577 N N . LEU A 1 109 ? 19.041 26.232 28.121 1.00 110.55 1561 LEU A N 1
ATOM 1578 C CA . LEU A 1 109 ? 17.990 25.946 29.092 1.00 107.73 1561 LEU A CA 1
ATOM 1579 C C . LEU A 1 109 ? 18.471 24.900 30.100 1.00 102.11 1561 LEU A C 1
ATOM 1580 O O . LEU A 1 109 ? 19.092 23.905 29.711 1.00 102.00 1561 LEU A O 1
ATOM 1584 N N . PRO A 1 110 ? 18.223 25.099 31.398 1.00 70.04 1562 PRO A N 1
ATOM 1585 C CA . PRO A 1 110 ? 18.471 24.016 32.356 1.00 62.94 1562 PRO A CA 1
ATOM 1586 C C . PRO A 1 110 ? 17.768 22.740 31.922 1.00 57.20 1562 PRO A C 1
ATOM 1587 O O . PRO A 1 110 ? 16.596 22.753 31.540 1.00 56.20 1562 PRO A O 1
ATOM 1598 N N . GLY A 1 111 ? 18.499 21.632 31.977 1.00 55.82 1563 GLY A N 1
ATOM 1599 C CA . GLY A 1 111 ? 18.012 20.381 31.443 1.00 53.22 1563 GLY A CA 1
ATOM 1600 C C . GLY A 1 111 ? 18.160 20.232 29.945 1.00 53.95 1563 GLY A C 1
ATOM 1601 O O . GLY A 1 111 ? 17.695 19.228 29.392 1.00 51.49 1563 GLY A O 1
ATOM 1605 N N . SER A 1 112 ? 18.789 21.196 29.268 1.00 67.65 1564 SER A N 1
ATOM 1606 C CA . SER A 1 112 ? 18.996 21.091 27.829 1.00 67.72 1564 SER A CA 1
ATOM 1607 C C . SER A 1 112 ? 20.020 20.025 27.468 1.00 65.56 1564 SER A C 1
ATOM 1608 O O . SER A 1 112 ? 20.060 19.589 26.312 1.00 64.01 1564 SER A O 1
ATOM 1616 N N . ALA A 1 113 ? 20.849 19.603 28.424 1.00 55.87 1565 ALA A N 1
ATOM 1617 C CA . ALA A 1 113 ? 21.890 18.620 28.158 1.00 55.13 1565 ALA A CA 1
ATOM 1618 C C . ALA A 1 113 ? 21.351 17.204 28.014 1.00 52.12 1565 ALA A C 1
ATOM 1619 O O . ALA A 1 113 ? 22.123 16.298 27.688 1.00 51.33 1565 ALA A O 1
ATOM 1626 N N . PHE A 1 114 ? 20.061 16.987 28.253 1.00 50.21 1566 PHE A N 1
ATOM 1627 C CA . PHE A 1 114 ? 19.479 15.663 28.106 1.00 47.27 1566 PHE A CA 1
ATOM 1628 C C . PHE A 1 114 ? 18.057 15.805 27.593 1.00 46.31 1566 PHE A C 1
ATOM 1629 O O . PHE A 1 114 ? 17.361 16.774 27.910 1.00 47.24 1566 PHE A O 1
ATOM 1646 N N . THR A 1 115 ? 17.631 14.820 26.807 1.00 44.44 1567 THR A N 1
ATOM 1647 C CA . THR A 1 115 ? 16.289 14.810 26.243 1.00 43.35 1567 THR A CA 1
ATOM 1648 C C . THR A 1 115 ? 15.724 13.401 26.286 1.00 40.24 1567 THR A C 1
ATOM 1649 O O . THR A 1 115 ? 16.462 12.416 26.213 1.00 39.24 1567 THR A O 1
ATOM 1660 N N . LEU A 1 116 ? 14.399 13.319 26.393 1.00 26.43 1568 LEU A N 1
ATOM 1661 C CA . LEU A 1 116 ? 13.695 12.059 26.234 1.00 24.35 1568 LEU A CA 1
ATOM 1662 C C . LEU A 1 116 ? 13.425 11.800 24.762 1.00 24.27 1568 LEU A C 1
ATOM 1663 O O . LEU A 1 116 ? 13.106 12.722 24.010 1.00 27.02 1568 LEU A O 1
ATOM 1679 N N . SER A 1 117 ? 13.506 10.539 24.359 1.00 25.44 1569 SER A N 1
ATOM 1680 C CA . SER A 1 117 ? 13.106 10.165 23.012 1.00 25.81 1569 SER A CA 1
ATOM 1681 C C . SER A 1 117 ? 12.372 8.834 23.043 1.00 26.73 1569 SER A C 1
ATOM 1682 O O . SER A 1 117 ? 12.617 7.991 23.909 1.00 27.59 1569 SER A O 1
ATOM 1690 N N . THR A 1 118 ? 11.448 8.663 22.102 1.00 26.98 1570 THR A N 1
ATOM 1691 C CA . THR A 1 118 ? 10.893 7.356 21.780 1.00 29.25 1570 THR A CA 1
ATOM 1692 C C . THR A 1 118 ? 10.719 7.292 20.270 1.00 30.70 1570 THR A C 1
ATOM 1693 O O . THR A 1 118 ? 10.534 8.331 19.625 1.00 28.83 1570 THR A O 1
ATOM 1704 N N . PRO A 1 119 ? 10.795 6.096 19.675 1.00 33.58 1571 PRO A N 1
ATOM 1705 C CA . PRO A 1 119 ? 10.860 6.032 18.204 1.00 33.81 1571 PRO A CA 1
ATOM 1706 C C . PRO A 1 119 ? 9.711 6.721 17.490 1.00 33.19 1571 PRO A C 1
ATOM 1707 O O . PRO A 1 119 ? 9.939 7.339 16.443 1.00 34.35 1571 PRO A O 1
ATOM 1718 N N . SER A 1 120 ? 8.488 6.652 18.018 1.00 30.02 1572 SER A N 1
ATOM 1719 C CA . SER A 1 120 ? 7.323 7.153 17.297 1.00 28.59 1572 SER A CA 1
ATOM 1720 C C . SER A 1 120 ? 6.894 8.544 17.739 1.00 28.64 1572 SER A C 1
ATOM 1721 O O . SER A 1 120 ? 5.917 9.073 17.200 1.00 32.10 1572 SER A O 1
ATOM 1729 N N . ALA A 1 121 ? 7.604 9.161 18.693 1.00 28.58 1573 ALA A N 1
ATOM 1730 C CA . ALA A 1 121 ? 7.223 10.494 19.127 1.00 26.87 1573 ALA A CA 1
ATOM 1731 C C . ALA A 1 121 ? 7.970 11.548 18.324 1.00 24.45 1573 ALA A C 1
ATOM 1732 O O . ALA A 1 121 ? 9.079 11.299 17.842 1.00 26.27 1573 ALA A O 1
ATOM 1739 N N . PRO A 1 122 ? 7.384 12.730 18.169 1.00 25.13 1574 PRO A N 1
ATOM 1740 C CA . PRO A 1 122 ? 8.133 13.846 17.592 1.00 26.00 1574 PRO A CA 1
ATOM 1741 C C . PRO A 1 122 ? 9.404 14.076 18.392 1.00 25.84 1574 PRO A C 1
ATOM 1742 O O . PRO A 1 122 ? 9.496 13.717 19.567 1.00 25.89 1574 PRO A O 1
ATOM 1753 N N . GLY A 1 123 ? 10.397 14.676 17.741 1.00 26.08 1575 GLY A N 1
ATOM 1754 C CA . GLY A 1 123 ? 11.629 15.005 18.411 1.00 28.23 1575 GLY A CA 1
ATOM 1755 C C . GLY A 1 123 ? 11.427 16.074 19.464 1.00 28.39 1575 GLY A C 1
ATOM 1756 O O . GLY A 1 123 ? 10.344 16.651 19.604 1.00 27.38 1575 GLY A O 1
ATOM 1760 N N . PRO A 1 124 ? 12.475 16.352 20.232 1.00 26.45 1576 PRO A N 1
ATOM 1761 C CA . PRO A 1 124 ? 12.380 17.365 21.287 1.00 27.13 1576 PRO A CA 1
ATOM 1762 C C . PRO A 1 124 ? 11.865 18.692 20.749 1.00 28.62 1576 PRO A C 1
ATOM 1763 O O . PRO A 1 124 ? 12.175 19.089 19.625 1.00 29.93 1576 PRO A O 1
ATOM 1774 N N . LEU A 1 125 ? 11.079 19.382 21.572 1.00 25.50 1577 LEU A N 1
ATOM 1775 C CA . LEU A 1 125 ? 10.505 20.662 21.181 1.00 25.13 1577 LEU A CA 1
ATOM 1776 C C . LEU A 1 125 ? 11.522 21.783 21.340 1.00 24.28 1577 LEU A C 1
ATOM 1777 O O . LEU A 1 125 ? 12.127 21.948 22.408 1.00 25.43 1577 LEU A O 1
ATOM 1793 N N . VAL A 1 126 ? 11.694 22.562 20.279 1.00 23.67 1578 VAL A N 1
ATOM 1794 C CA . VAL A 1 126 ? 12.606 23.696 20.253 1.00 22.35 1578 VAL A CA 1
ATOM 1795 C C . VAL A 1 126 ? 11.777 24.947 20.007 1.00 25.52 1578 VAL A C 1
ATOM 1796 O O . VAL A 1 126 ? 11.082 25.043 18.989 1.00 29.92 1578 VAL A O 1
ATOM 1809 N N . PHE A 1 127 ? 11.860 25.903 20.927 1.00 22.13 1579 PHE A N 1
ATOM 1810 C CA . PHE A 1 127 ? 11.031 27.099 20.904 1.00 24.07 1579 PHE A CA 1
ATOM 1811 C C . PHE A 1 127 ? 11.886 28.325 20.640 1.00 27.08 1579 PHE A C 1
ATOM 1812 O O . PHE A 1 127 ? 12.981 28.458 21.194 1.00 26.83 1579 PHE A O 1
ATOM 1829 N N . THR A 1 128 ? 11.374 29.225 19.807 1.00 27.99 1580 THR A N 1
ATOM 1830 C CA . THR A 1 128 ? 11.977 30.533 19.589 1.00 29.82 1580 THR A CA 1
ATOM 1831 C C . THR A 1 128 ? 10.934 31.591 19.912 1.00 32.30 1580 THR A C 1
ATOM 1832 O O . THR A 1 128 ? 9.884 31.644 19.266 1.00 30.21 1580 THR A O 1
ATOM 1843 N N . ALA A 1 129 ? 11.218 32.433 20.899 1.00 28.15 1581 ALA A N 1
ATOM 1844 C CA . ALA A 1 129 ? 10.327 33.545 21.210 1.00 29.59 1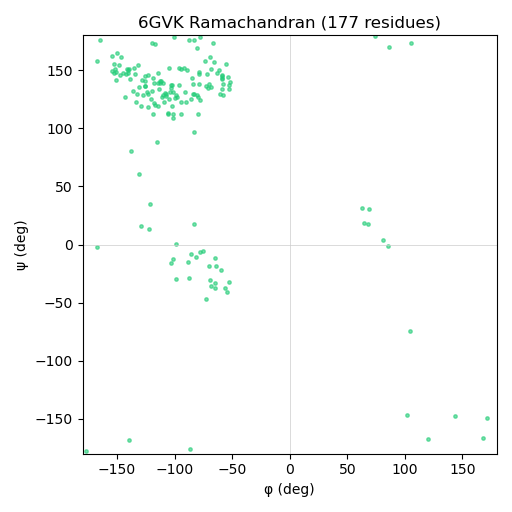581 ALA A CA 1
ATOM 1845 C C . ALA A 1 129 ? 10.600 34.657 20.208 1.00 29.82 1581 ALA A C 1
ATOM 1846 O O . ALA A 1 129 ? 11.683 35.247 20.205 1.00 34.14 1581 ALA A O 1
ATOM 1853 N N . LEU A 1 130 ? 9.628 34.922 19.334 1.00 30.00 1582 LEU A N 1
ATOM 1854 C CA . LEU A 1 130 ? 9.785 35.921 18.283 1.00 34.99 1582 LEU A CA 1
ATOM 1855 C C . LEU A 1 130 ? 9.402 37.315 18.746 1.00 33.95 1582 LEU A C 1
ATOM 1856 O O . LEU A 1 130 ? 9.940 38.305 18.234 1.00 41.64 1582 LEU A O 1
ATOM 1872 N N . SER A 1 131 ? 8.492 37.411 19.698 1.00 34.75 1583 SER A N 1
ATOM 1873 C CA . SER A 1 131 ? 8.015 38.687 20.201 1.00 36.99 1583 SER A CA 1
ATOM 1874 C C . SER A 1 131 ? 7.295 38.428 21.516 1.00 38.83 1583 SER A C 1
ATOM 1875 O O . SER A 1 131 ? 7.137 37.267 21.912 1.00 37.93 1583 SER A O 1
ATOM 1883 N N . PRO A 1 132 ? 6.842 39.466 22.217 1.00 39.94 1584 PRO A N 1
ATOM 1884 C CA . PRO A 1 132 ? 6.119 39.231 23.477 1.00 38.35 1584 PRO A CA 1
ATOM 1885 C C . PRO A 1 132 ? 4.857 38.402 23.317 1.00 36.76 1584 PRO A C 1
ATOM 1886 O O . PRO A 1 132 ? 4.405 37.802 24.301 1.00 37.67 1584 PRO A O 1
ATOM 1897 N N . ASP A 1 133 ? 4.270 38.346 22.119 1.00 38.07 1585 ASP A N 1
ATOM 1898 C CA . ASP A 1 133 ? 3.011 37.641 21.911 1.00 36.73 1585 ASP A CA 1
ATOM 1899 C C . ASP A 1 133 ? 3.098 36.539 20.861 1.00 33.00 1585 ASP A C 1
ATOM 1900 O O . ASP A 1 133 ? 2.056 36.044 20.420 1.00 31.25 1585 ASP A O 1
ATOM 1909 N N . SER A 1 134 ? 4.295 36.130 20.450 1.00 30.52 1586 SER A N 1
ATOM 1910 C CA . SER A 1 134 ? 4.392 35.135 19.393 1.00 30.18 1586 SER A CA 1
ATOM 1911 C C . SER A 1 134 ? 5.665 34.322 19.545 1.00 28.73 1586 SER A C 1
ATOM 1912 O O . SER A 1 134 ? 6.681 34.811 20.051 1.00 27.39 1586 SER A O 1
ATOM 1920 N N . LEU A 1 135 ? 5.598 33.076 19.081 1.00 27.04 1587 LEU A N 1
ATOM 1921 C CA . LEU A 1 135 ? 6.745 32.185 19.114 1.00 26.49 1587 LEU A CA 1
ATOM 1922 C C . LEU A 1 135 ? 6.690 31.253 17.916 1.00 29.26 1587 LEU A C 1
ATOM 1923 O O . LEU A 1 135 ? 5.673 31.146 17.226 1.00 24.86 1587 LEU A O 1
ATOM 1939 N N A GLN A 1 136 ? 7.821 30.603 17.661 0.39 26.62 1588 GLN A N 1
ATOM 1940 N N B GLN A 1 136 ? 7.802 30.569 17.670 0.61 26.71 1588 GLN A N 1
ATOM 1941 C CA A GLN A 1 136 ? 7.897 29.476 16.746 0.39 26.14 1588 GLN A CA 1
ATOM 1942 C CA B GLN A 1 136 ? 7.829 29.473 16.716 0.61 25.77 1588 GLN A CA 1
ATOM 1943 C C A GLN A 1 136 ? 8.216 28.213 17.534 0.39 24.62 1588 GLN A C 1
ATOM 1944 C C B GLN A 1 136 ? 8.309 28.201 17.400 0.61 23.38 1588 GLN A C 1
ATOM 1945 O O A GLN A 1 136 ? 8.992 28.245 18.495 0.39 25.84 1588 GLN A O 1
ATOM 1946 O O B GLN A 1 136 ? 9.285 28.218 18.160 0.61 27.82 1588 GLN A O 1
ATOM 1973 N N . LEU A 1 137 ? 7.607 27.108 17.121 1.00 27.10 1589 LEU A N 1
ATOM 1974 C CA . LEU A 1 137 ? 7.903 25.789 17.652 1.00 25.34 1589 LEU A CA 1
ATOM 1975 C C . LEU A 1 137 ? 8.387 24.913 16.503 1.00 28.47 1589 LEU A C 1
ATOM 1976 O O . LEU A 1 137 ? 7.833 24.963 15.401 1.00 26.78 1589 LEU A O 1
ATOM 1993 N N A SER A 1 138 ? 9.435 24.127 16.751 0.60 26.16 1590 SER A N 1
ATOM 1994 N N B SER A 1 138 ? 9.433 24.131 16.761 0.40 26.32 1590 SER A N 1
ATOM 1995 C CA A SER A 1 138 ? 9.974 23.226 15.741 0.60 26.34 1590 SER A CA 1
ATOM 1996 C CA B SER A 1 138 ? 9.998 23.226 15.773 0.40 26.63 1590 SER A CA 1
ATOM 1997 C C A SER A 1 138 ? 10.300 21.889 16.388 0.60 25.26 1590 SER A C 1
ATOM 1998 C C B SER A 1 138 ? 10.234 21.869 16.416 0.40 25.36 1590 SER A C 1
ATOM 1999 O O A SER A 1 138 ? 10.612 21.821 17.579 0.60 25.90 1590 SER A O 1
ATOM 2000 O O B SER A 1 138 ? 10.419 21.766 17.631 0.40 25.79 1590 SER A O 1
ATOM 2015 N N . TRP A 1 139 ? 10.224 20.826 15.589 1.00 24.34 1591 TRP A N 1
ATOM 2016 C CA . TRP A 1 139 ? 10.462 19.480 16.086 1.00 24.05 1591 TRP A CA 1
ATOM 2017 C C . TRP A 1 139 ? 10.913 18.591 14.941 1.00 26.53 1591 TRP A C 1
ATOM 2018 O O . TRP A 1 139 ? 10.518 18.779 13.786 1.00 29.63 1591 TRP A O 1
ATOM 2040 N N . GLU A 1 140 ? 11.750 17.623 15.285 1.00 27.45 1592 GLU A N 1
ATOM 2041 C CA . GLU A 1 140 ? 12.232 16.641 14.335 1.00 29.73 1592 GLU A CA 1
ATOM 2042 C C . GLU A 1 140 ? 11.171 15.575 14.090 1.00 25.44 1592 GLU A C 1
ATOM 2043 O O . GLU A 1 140 ? 10.357 15.256 14.967 1.00 27.85 1592 GLU A O 1
ATOM 2055 N N . ARG A 1 141 ? 11.175 15.044 12.875 1.00 29.24 1593 ARG A N 1
ATOM 2056 C CA . ARG A 1 141 ? 10.280 13.958 12.514 1.00 30.63 1593 ARG A CA 1
ATOM 2057 C C . ARG A 1 141 ? 10.516 12.756 13.426 1.00 32.15 1593 ARG A C 1
ATOM 2058 O O . ARG A 1 141 ? 11.661 12.477 13.797 1.00 31.20 1593 ARG A O 1
ATOM 2079 N N . PRO A 1 142 ? 9.465 12.034 13.824 1.00 29.11 1594 PRO A N 1
ATOM 2080 C CA . PRO A 1 142 ? 9.679 10.770 14.537 1.00 32.22 1594 PRO A CA 1
ATOM 2081 C C . PRO A 1 142 ? 10.623 9.864 13.763 1.00 36.02 1594 PRO A C 1
ATOM 2082 O O . PRO A 1 142 ? 10.525 9.727 12.543 1.00 34.32 1594 PRO A O 1
ATOM 2093 N N . ARG A 1 143 ? 11.543 9.231 14.483 1.00 33.20 1595 ARG A N 1
ATOM 2094 C CA . ARG A 1 143 ? 12.527 8.386 13.816 1.00 35.61 1595 ARG A CA 1
ATOM 2095 C C . ARG A 1 143 ? 11.883 7.137 13.226 1.00 37.67 1595 ARG A C 1
ATOM 2096 O O . ARG A 1 143 ? 12.286 6.680 12.149 1.00 39.08 1595 ARG A O 1
ATOM 2117 N N . ARG A 1 144 ? 10.878 6.579 13.899 1.00 40.50 1596 ARG A N 1
ATOM 2118 C CA . ARG A 1 144 ? 10.176 5.388 13.416 1.00 41.66 1596 ARG A CA 1
ATOM 2119 C C . ARG A 1 144 ? 8.683 5.554 13.644 1.00 42.35 1596 ARG A C 1
ATOM 2120 O O . ARG A 1 144 ? 8.115 5.019 14.603 1.00 43.65 1596 ARG A O 1
ATOM 2141 N N . PRO A 1 145 ? 8.007 6.291 12.771 1.00 40.12 1597 PRO A N 1
ATOM 2142 C CA . PRO A 1 145 ? 6.550 6.389 12.879 1.00 38.17 1597 PRO A CA 1
ATOM 2143 C C . PRO A 1 145 ? 5.892 5.060 12.552 1.00 42.57 1597 PRO A C 1
ATOM 2144 O O . PRO A 1 145 ? 6.421 4.249 11.789 1.00 42.06 1597 PRO A O 1
ATOM 2155 N N . ASN A 1 146 ? 4.730 4.833 13.157 1.00 51.15 1598 ASN A N 1
ATOM 2156 C CA . ASN A 1 146 ? 3.903 3.680 12.808 1.00 59.69 1598 ASN A CA 1
ATOM 2157 C C . ASN A 1 146 ? 3.083 4.069 11.587 1.00 55.93 1598 ASN A C 1
ATOM 2158 O O . ASN A 1 146 ? 2.039 4.714 11.701 1.00 56.22 1598 ASN A O 1
ATOM 2169 N N . GLY A 1 147 ? 3.564 3.688 10.409 1.00 59.12 1599 GLY A N 1
ATOM 2170 C CA . GLY A 1 147 ? 2.990 4.147 9.164 1.00 57.98 1599 GLY A CA 1
ATOM 2171 C C . GLY A 1 147 ? 3.579 5.475 8.725 1.00 56.00 1599 GLY A C 1
ATOM 2172 O O . GLY A 1 147 ? 4.300 6.154 9.458 1.00 55.64 1599 GLY A O 1
ATOM 2176 N N . ASP A 1 148 ? 3.258 5.851 7.492 1.00 51.81 1600 ASP A N 1
ATOM 2177 C CA . ASP A 1 148 ? 3.779 7.094 6.946 1.00 52.76 1600 ASP A CA 1
ATOM 2178 C C . ASP A 1 148 ? 3.110 8.287 7.617 1.00 47.59 1600 ASP A C 1
ATOM 2179 O O . ASP A 1 148 ? 1.940 8.240 8.006 1.00 42.31 1600 ASP A O 1
ATOM 2188 N N . ILE A 1 149 ? 3.873 9.363 7.755 1.00 40.35 1601 ILE A N 1
ATOM 2189 C CA . ILE A 1 149 ? 3.398 10.546 8.459 1.00 38.62 1601 ILE A CA 1
ATOM 2190 C C . ILE A 1 149 ? 2.572 11.395 7.503 1.00 40.87 1601 ILE A C 1
ATOM 2191 O O . ILE A 1 149 ? 3.000 11.686 6.379 1.00 41.37 1601 ILE A O 1
ATOM 2207 N N . VAL A 1 150 ? 1.376 11.778 7.947 1.00 37.59 1602 VAL A N 1
ATOM 2208 C CA . VAL A 1 150 ? 0.466 12.613 7.173 1.00 41.19 1602 VAL A CA 1
ATOM 2209 C C . VAL A 1 150 ? 0.586 14.060 7.635 1.00 37.79 1602 VAL A C 1
ATOM 2210 O O . VAL A 1 150 ? 0.367 14.994 6.856 1.00 38.74 1602 VAL A O 1
ATOM 2223 N N . GLY A 1 151 ? 0.928 14.255 8.902 1.00 33.23 1603 GLY A N 1
ATOM 2224 C CA . GLY A 1 151 ? 1.020 15.590 9.450 1.00 30.32 1603 GLY A CA 1
ATOM 2225 C C . GLY A 1 151 ? 1.129 15.531 10.958 1.00 28.06 1603 GLY A C 1
ATOM 2226 O O . GLY A 1 151 ? 1.384 14.476 11.541 1.00 28.94 1603 GLY A O 1
ATOM 2231 N N . TYR A 1 152 ? 0.936 16.690 11.576 1.00 27.09 1604 TYR A N 1
ATOM 2232 C CA . TYR A 1 152 ? 1.037 16.816 13.019 1.00 27.03 1604 TYR A CA 1
ATOM 2233 C C . TYR A 1 152 ? -0.137 17.617 13.540 1.00 28.63 1604 TYR A C 1
ATOM 2234 O O . TYR A 1 152 ? -0.638 18.526 12.870 1.00 28.21 1604 TYR A O 1
ATOM 2252 N N . LEU A 1 153 ? -0.573 17.255 14.743 1.00 25.71 1605 LEU A N 1
ATOM 2253 C CA . LEU A 1 153 ? -1.511 18.049 15.518 1.00 26.15 1605 LEU A CA 1
ATOM 2254 C C . LEU A 1 153 ? -0.737 18.744 16.628 1.00 24.22 1605 LEU A C 1
ATOM 2255 O O . LEU A 1 153 ? -0.028 18.091 17.400 1.00 23.81 1605 LEU A O 1
ATOM 2271 N N . VAL A 1 154 ? -0.856 20.065 16.685 1.00 22.63 1606 VAL A N 1
ATOM 2272 C CA . VAL A 1 154 ? -0.223 20.882 17.709 1.00 22.72 1606 VAL A CA 1
ATOM 2273 C C . VAL A 1 154 ? -1.328 21.613 18.447 1.00 24.69 1606 VAL A C 1
ATOM 2274 O O . VAL A 1 154 ? -2.139 22.301 17.818 1.00 24.79 1606 VAL A O 1
ATOM 2287 N N . THR A 1 155 ? -1.373 21.463 19.769 1.00 21.26 1607 THR A N 1
ATOM 2288 C CA A THR A 1 155 ? -2.359 22.130 20.607 0.29 22.65 1607 THR A CA 1
ATOM 2289 C CA B THR A 1 155 ? -2.361 22.177 20.564 0.71 20.88 1607 THR A CA 1
ATOM 2290 C C . THR A 1 155 ? -1.668 23.122 21.531 1.00 23.33 1607 THR A C 1
ATOM 2291 O O . THR A 1 155 ? -0.572 22.852 22.029 1.00 24.45 1607 THR A O 1
ATOM 2312 N N . CYS A 1 156 ? -2.319 24.255 21.762 1.00 21.19 1608 CYS A N 1
ATOM 2313 C CA . CYS A 1 156 ? -1.828 25.317 22.626 1.00 21.76 1608 CYS A CA 1
ATOM 2314 C C . CYS A 1 156 ? -2.966 25.734 23.545 1.00 23.90 1608 CYS A C 1
ATOM 2315 O O . CYS A 1 156 ? -4.077 25.980 23.076 1.00 25.93 1608 CYS A O 1
ATOM 2323 N N . GLU A 1 157 ? -2.708 25.799 24.845 1.00 23.23 1609 GLU A N 1
ATOM 2324 C CA . GLU A 1 157 ? -3.733 26.234 25.779 1.00 24.29 1609 GLU A CA 1
ATOM 2325 C C . GLU A 1 157 ? -3.066 26.863 26.989 1.00 25.61 1609 GLU A C 1
ATOM 2326 O O . GLU A 1 157 ? -1.915 26.563 27.306 1.00 25.71 1609 GLU A O 1
ATOM 2338 N N . MET A 1 158 ? -3.802 27.733 27.672 1.00 27.08 1610 MET A N 1
ATOM 2339 C CA . MET A 1 158 ? -3.284 28.296 28.910 1.00 28.72 1610 MET A CA 1
ATOM 2340 C C . MET A 1 158 ? -3.028 27.170 29.903 1.00 29.74 1610 MET A C 1
ATOM 2341 O O . MET A 1 158 ? -3.890 26.319 30.140 1.00 30.49 1610 MET A O 1
ATOM 2355 N N . ALA A 1 159 ? -1.829 27.160 30.482 1.00 29.13 1611 ALA A N 1
ATOM 2356 C CA . ALA A 1 159 ? -1.442 26.050 31.343 1.00 30.91 1611 ALA A CA 1
ATOM 2357 C C . ALA A 1 159 ? -2.240 26.031 32.641 1.00 35.42 1611 ALA A C 1
ATOM 2358 O O . ALA A 1 159 ? -2.464 24.958 33.212 1.00 40.48 1611 ALA A O 1
ATOM 2365 N N . GLN A 1 160 ? -2.665 27.193 33.130 1.00 32.94 1612 GLN A N 1
ATOM 2366 C CA . GLN A 1 160 ? -3.417 27.270 34.376 1.00 43.33 1612 GLN A CA 1
ATOM 2367 C C . GLN A 1 160 ? -4.904 26.997 34.183 1.00 48.16 1612 GLN A C 1
ATOM 2368 O O . GLN A 1 160 ? -5.707 27.332 35.062 1.00 49.33 1612 GLN A O 1
ATOM 2382 N N . GLY A 1 161 ? -5.281 26.394 33.058 1.00 49.35 1613 GLY A N 1
ATOM 2383 C CA . GLY A 1 161 ? -6.647 25.961 32.845 1.00 55.43 1613 GLY A CA 1
ATOM 2384 C C . GLY A 1 161 ? -7.590 27.118 32.572 1.00 60.95 1613 GLY A C 1
ATOM 2385 O O . GLY A 1 161 ? -7.216 28.290 32.542 1.00 59.69 1613 GLY A O 1
ATOM 2389 N N . GLY A 1 162 ? -8.854 26.758 32.364 1.00 93.48 1614 GLY A N 1
ATOM 2390 C CA . GLY A 1 162 ? -9.897 27.737 32.142 1.00 98.45 1614 GLY A CA 1
ATOM 2391 C C . GLY A 1 162 ? -10.332 27.846 30.695 1.00 94.05 1614 GLY A C 1
ATOM 2392 O O . GLY A 1 162 ? -11.410 27.370 30.327 1.00 97.61 1614 GLY A O 1
ATOM 2396 N N . GLY A 1 163 ? -9.497 28.469 29.862 1.00 65.07 1615 GLY A N 1
ATOM 2397 C CA . GLY A 1 163 ? -9.877 28.774 28.505 1.00 51.41 1615 GLY A CA 1
ATOM 2398 C C . GLY A 1 163 ? -9.794 27.570 27.593 1.00 39.74 1615 GLY A C 1
ATOM 2399 O O . GLY A 1 163 ? -9.413 26.461 27.987 1.00 39.44 1615 GLY A O 1
ATOM 2403 N N . PRO A 1 164 ? -10.158 27.784 26.335 1.00 35.26 1616 PRO A N 1
ATOM 2404 C CA . PRO A 1 164 ? -10.120 26.699 25.353 1.00 32.54 1616 PRO A CA 1
ATOM 2405 C C . PRO A 1 164 ? -8.716 26.465 24.818 1.00 29.73 1616 PRO A C 1
ATOM 2406 O O . PRO A 1 164 ? -7.790 27.253 25.021 1.00 31.43 1616 PRO A O 1
ATOM 2417 N N . ALA A 1 165 ? -8.580 25.361 24.100 1.00 24.74 1617 ALA A N 1
ATOM 2418 C CA . ALA A 1 165 ? -7.349 25.043 23.401 1.00 22.97 1617 ALA A CA 1
ATOM 2419 C C . ALA A 1 165 ? -7.441 25.479 21.945 1.00 24.10 1617 ALA A C 1
ATOM 2420 O O . ALA A 1 165 ? -8.525 25.548 21.360 1.00 27.31 1617 ALA A O 1
ATOM 2427 N N . THR A 1 166 ? -6.292 25.789 21.366 1.00 22.53 1618 THR A N 1
ATOM 2428 C CA . THR A 1 166 ? -6.177 26.083 19.947 1.00 22.08 1618 THR A CA 1
ATOM 2429 C C . THR A 1 166 ? -5.403 24.950 19.295 1.00 22.67 1618 THR A C 1
ATOM 2430 O O . THR A 1 166 ? -4.305 24.609 19.747 1.00 23.75 1618 THR A O 1
ATOM 2441 N N . ALA A 1 167 ? -5.979 24.367 18.251 1.00 23.33 1619 ALA A N 1
ATOM 2442 C CA . ALA A 1 167 ? -5.429 23.189 17.596 1.00 22.20 1619 ALA A CA 1
ATOM 2443 C C . ALA A 1 167 ? -5.007 23.543 16.178 1.00 22.65 1619 ALA A C 1
ATOM 2444 O O . ALA A 1 167 ? -5.847 23.926 15.353 1.00 24.93 1619 ALA A O 1
ATOM 2451 N N . PHE A 1 168 ? -3.714 23.387 15.897 1.00 23.95 1620 PHE A N 1
ATOM 2452 C CA . PHE A 1 168 ? -3.139 23.615 14.579 1.00 24.48 1620 PHE A CA 1
ATOM 2453 C C . PHE A 1 168 ? -2.865 22.285 13.889 1.00 24.29 1620 PHE A C 1
ATOM 2454 O O . PHE A 1 168 ? -2.358 21.344 14.508 1.00 26.58 1620 PHE A O 1
ATOM 2471 N N . ARG A 1 169 ? -3.185 22.213 12.601 1.00 28.92 1621 ARG A N 1
ATOM 2472 C CA . ARG A 1 169 ? -2.894 21.043 11.779 1.00 36.31 1621 ARG A CA 1
ATOM 2473 C C . ARG A 1 169 ? -1.731 21.398 10.862 1.00 33.38 1621 ARG A C 1
ATOM 2474 O O . ARG A 1 169 ? -1.866 22.259 9.988 1.00 37.45 1621 ARG A O 1
ATOM 2495 N N . VAL A 1 170 ? -0.589 20.749 11.075 1.00 30.99 1622 VAL A N 1
ATOM 2496 C CA . VAL A 1 170 ? 0.611 20.957 10.274 1.00 36.67 1622 VAL A CA 1
ATOM 2497 C C . VAL A 1 170 ? 0.716 19.795 9.292 1.00 35.59 1622 VAL A C 1
ATOM 2498 O O . VAL A 1 170 ? 1.005 18.660 9.683 1.00 37.20 1622 VAL A O 1
ATOM 2511 N N . ASP A 1 171 ? 0.484 20.070 8.014 1.00 40.34 1623 ASP A N 1
ATOM 2512 C CA . ASP A 1 171 ? 0.439 19.022 7.007 1.00 49.50 1623 ASP A CA 1
ATOM 2513 C C . ASP A 1 171 ? 1.826 18.782 6.428 1.00 47.85 1623 ASP A C 1
ATOM 2514 O O . ASP A 1 171 ? 2.661 19.687 6.363 1.00 48.06 1623 ASP A O 1
ATOM 2523 N N . GLY A 1 172 ? 2.066 17.547 6.017 1.00 45.57 1624 GLY A N 1
ATOM 2524 C CA . GLY A 1 172 ? 3.303 17.177 5.363 1.00 51.36 1624 GLY A CA 1
ATOM 2525 C C . GLY A 1 172 ? 4.222 16.389 6.280 1.00 54.56 1624 GLY A C 1
ATOM 2526 O O . GLY A 1 172 ? 3.979 16.222 7.477 1.00 54.48 1624 GLY A O 1
ATOM 2530 N N . ASP A 1 173 ? 5.311 15.912 5.680 1.00 52.83 1625 ASP A N 1
ATOM 2531 C CA . ASP A 1 173 ? 6.262 15.028 6.346 1.00 51.81 1625 ASP A CA 1
ATOM 2532 C C . ASP A 1 173 ? 7.682 15.555 6.136 1.00 51.08 1625 ASP A C 1
ATOM 2533 O O . ASP A 1 173 ? 8.539 14.896 5.549 1.00 56.58 1625 ASP A O 1
ATOM 2542 N N . SER A 1 174 ? 7.929 16.769 6.620 1.00 46.66 1626 SER A N 1
ATOM 2543 C CA A SER A 1 174 ? 9.253 17.353 6.499 0.45 46.26 1626 SER A CA 1
ATOM 2544 C CA B SER A 1 174 ? 9.249 17.366 6.510 0.55 46.28 1626 SER A CA 1
ATOM 2545 C C . SER A 1 174 ? 10.183 16.786 7.571 1.00 43.01 1626 SER A C 1
ATOM 2546 O O . SER A 1 174 ? 9.740 16.430 8.666 1.00 40.55 1626 SER A O 1
ATOM 2561 N N . PRO A 1 175 ? 11.484 16.673 7.275 1.00 41.29 1627 PRO A N 1
ATOM 2562 C CA . PRO A 1 175 ? 12.417 16.221 8.322 1.00 38.85 1627 PRO A CA 1
ATOM 2563 C C . PRO A 1 175 ? 12.335 17.073 9.573 1.00 36.63 1627 PRO A C 1
ATOM 2564 O O . PRO A 1 175 ? 12.394 16.555 10.695 1.00 37.14 1627 PRO A O 1
ATOM 2575 N N . GLU A 1 176 ? 12.219 18.384 9.397 0.85 34.40 1628 GLU A N 1
ATOM 2576 C CA . GLU A 1 176 ? 11.963 19.325 10.475 0.88 33.99 1628 GLU A CA 1
ATOM 2577 C C . GLU A 1 176 ? 10.658 20.035 10.161 0.99 29.01 1628 GLU A C 1
ATOM 2578 O O . GLU A 1 176 ? 10.449 20.478 9.028 1.00 35.18 1628 GLU A O 1
ATOM 2590 N N . SER A 1 177 ? 9.777 20.112 11.150 1.00 29.39 1629 SER A N 1
ATOM 2591 C CA . SER A 1 177 ? 8.511 20.811 11.015 1.00 31.48 1629 SER A CA 1
ATOM 2592 C C . SER A 1 177 ? 8.511 22.014 11.944 1.00 30.73 1629 SER A C 1
ATOM 2593 O O . SER A 1 177 ? 9.141 21.992 13.003 1.00 29.13 1629 SER A O 1
ATOM 2601 N N . ARG A 1 178 ? 7.828 23.076 11.522 1.00 30.93 1630 ARG A N 1
ATOM 2602 C CA . ARG A 1 178 ? 7.815 24.328 12.264 1.00 28.86 1630 ARG A CA 1
ATOM 2603 C C . ARG A 1 178 ? 6.420 24.936 12.225 1.00 30.97 1630 ARG A C 1
ATOM 2604 O O . ARG A 1 178 ? 5.687 24.793 11.241 1.00 34.62 1630 ARG A O 1
ATOM 2625 N N . LEU A 1 179 ? 6.072 25.632 13.305 1.00 27.49 1631 LEU A N 1
ATOM 2626 C CA . LEU A 1 179 ? 4.781 26.293 13.442 1.00 25.55 1631 LEU A CA 1
ATOM 2627 C C . LEU A 1 179 ? 4.966 27.613 14.169 1.00 25.54 1631 LEU A C 1
ATOM 2628 O O . LEU A 1 179 ? 5.526 27.642 15.268 1.00 28.04 1631 LEU A O 1
ATOM 2644 N N . THR A 1 180 ? 4.472 28.695 13.573 1.00 27.06 1632 THR A N 1
ATOM 2645 C CA . THR A 1 180 ? 4.423 29.986 14.244 1.00 27.22 1632 THR A CA 1
ATOM 2646 C C . THR A 1 180 ? 3.090 30.122 14.965 1.00 28.11 1632 THR A C 1
ATOM 2647 O O . THR A 1 180 ? 2.033 29.856 14.383 1.00 27.75 1632 THR A O 1
ATOM 2658 N N . VAL A 1 181 ? 3.147 30.521 16.232 1.00 26.35 1633 VAL A N 1
ATOM 2659 C CA . VAL A 1 181 ? 1.960 30.599 17.081 1.00 26.17 1633 VAL A CA 1
ATOM 2660 C C . VAL A 1 181 ? 1.767 32.043 17.522 1.00 28.61 1633 VAL A C 1
ATOM 2661 O O . VAL A 1 181 ? 2.592 32.575 18.283 1.00 27.65 1633 VAL A O 1
ATOM 2674 N N . PRO A 1 182 ? 0.708 32.714 17.070 1.00 28.82 1634 PRO A N 1
ATOM 2675 C CA . PRO A 1 182 ? 0.506 34.118 17.432 1.00 32.64 1634 PRO A CA 1
ATOM 2676 C C . PRO A 1 182 ? -0.502 34.298 18.550 1.00 31.72 1634 PRO A C 1
ATOM 2677 O O . PRO A 1 182 ? -1.084 33.324 19.036 1.00 32.31 1634 PRO A O 1
ATOM 2688 N N . GLY A 1 183 ? -0.722 35.545 18.959 1.00 38.16 1635 GLY A N 1
ATOM 2689 C CA . GLY A 1 183 ? -1.812 35.860 19.861 1.00 41.45 1635 GLY A CA 1
ATOM 2690 C C . GLY A 1 183 ? -1.647 35.338 21.266 1.00 40.00 1635 GLY A C 1
ATOM 2691 O O . GLY A 1 183 ? -2.643 35.038 21.929 1.00 39.33 1635 GLY A O 1
ATOM 2695 N N . LEU A 1 184 ? -0.413 35.227 21.745 1.00 38.05 1636 LEU A N 1
ATOM 2696 C CA . LEU A 1 184 ? -0.150 34.742 23.092 1.00 37.27 1636 LEU A CA 1
ATOM 2697 C C . LEU A 1 184 ? -0.132 35.926 24.052 1.00 48.56 1636 LEU A C 1
ATOM 2698 O O . LEU A 1 184 ? 0.628 36.881 23.854 1.00 48.46 1636 LEU A O 1
ATOM 2714 N N . SER A 1 185 ? -0.992 35.878 25.068 1.00 50.42 1637 SER A N 1
ATOM 2715 C CA . SER A 1 185 ? -0.992 36.912 26.094 1.00 54.58 1637 SER A CA 1
ATOM 2716 C C . SER A 1 185 ? 0.374 36.980 26.765 1.00 51.97 1637 SER A C 1
ATOM 2717 O O . SER A 1 185 ? 1.052 35.966 26.950 1.00 50.05 1637 SER A O 1
ATOM 2725 N N . GLU A 1 186 ? 0.777 38.191 27.136 1.00 64.31 1638 GLU A N 1
ATOM 2726 C CA . GLU A 1 186 ? 2.135 38.414 27.614 1.00 65.22 1638 GLU A CA 1
ATOM 2727 C C . GLU A 1 186 ? 2.339 37.798 28.995 1.00 60.75 1638 GLU A C 1
ATOM 2728 O O . GLU A 1 186 ? 1.498 37.952 29.886 1.00 60.59 1638 GLU A O 1
ATOM 2732 N N . ASN A 1 187 ? 3.461 37.094 29.165 1.00 50.21 1639 ASN A N 1
ATOM 2733 C CA . ASN A 1 187 ? 3.908 36.556 30.448 1.00 54.60 1639 ASN A CA 1
ATOM 2734 C C . ASN A 1 187 ? 3.020 35.435 30.976 1.00 51.22 1639 ASN A C 1
ATOM 2735 O O . ASN A 1 187 ? 3.093 35.095 32.164 1.00 47.26 1639 ASN A O 1
ATOM 2746 N N . VAL A 1 188 ? 2.204 34.836 30.122 1.00 45.85 1640 VAL A N 1
ATOM 2747 C CA . VAL A 1 188 ? 1.244 33.807 30.522 1.00 40.15 1640 VAL A CA 1
ATOM 2748 C C . VAL A 1 188 ? 1.812 32.444 30.143 1.00 34.51 1640 VAL A C 1
ATOM 2749 O O . VAL A 1 188 ? 2.259 32.274 29.001 1.00 36.53 1640 VAL A O 1
ATOM 2762 N N . PRO A 1 189 ? 1.817 31.461 31.048 1.00 31.29 1641 PRO A N 1
ATOM 2763 C CA . PRO A 1 189 ? 2.298 30.126 30.672 1.00 26.61 1641 PRO A CA 1
ATOM 2764 C C . PRO A 1 189 ? 1.307 29.398 29.778 1.00 24.94 1641 PRO A C 1
ATOM 2765 O O . PRO A 1 189 ? 0.098 29.393 30.028 1.00 27.69 1641 PRO A O 1
ATOM 2776 N N . TYR A 1 190 ? 1.845 28.762 28.743 1.00 24.50 1642 TYR A N 1
ATOM 2777 C CA . TYR A 1 190 ? 1.066 28.025 27.754 1.00 20.61 1642 TYR A CA 1
ATOM 2778 C C . TYR A 1 190 ? 1.589 26.603 27.647 1.00 23.40 1642 TYR A C 1
ATOM 2779 O O . TYR A 1 190 ? 2.806 26.382 27.598 1.00 25.45 1642 TYR A O 1
ATOM 2797 N N . LYS A 1 191 ? 0.665 25.647 27.590 1.00 24.61 1643 LYS A N 1
ATOM 2798 C CA . LYS A 1 191 ? 0.991 24.237 27.435 1.00 20.30 1643 LYS A CA 1
ATOM 2799 C C . LYS A 1 191 ? 0.855 23.871 25.965 1.00 18.55 1643 LYS A C 1
ATOM 2800 O O . LYS A 1 191 ? -0.185 24.138 25.347 1.00 22.13 1643 LYS A O 1
ATOM 2819 N N . PHE A 1 192 ? 1.906 23.284 25.405 1.00 19.38 1644 PHE A N 1
ATOM 2820 C CA . PHE A 1 192 ? 1.931 22.843 24.022 1.00 20.35 1644 PHE A CA 1
ATOM 2821 C C . PHE A 1 192 ? 1.984 21.328 23.973 1.00 22.08 1644 PHE A C 1
ATOM 2822 O O . PHE A 1 192 ? 2.671 20.695 24.778 1.00 23.65 1644 PHE A O 1
ATOM 2839 N N . LYS A 1 193 ? 1.257 20.750 23.020 1.00 19.39 1645 LYS A N 1
ATOM 2840 C CA . LYS A 1 193 ? 1.291 19.320 22.766 1.00 22.04 1645 LYS A CA 1
ATOM 2841 C C . LYS A 1 193 ? 1.498 19.113 21.277 1.00 22.29 1645 LYS A C 1
ATOM 2842 O O . LYS A 1 193 ? 0.851 19.778 20.462 1.00 23.53 1645 LYS A O 1
ATOM 2861 N N . VAL A 1 194 ? 2.388 18.187 20.923 1.00 21.70 1646 VAL A N 1
ATOM 2862 C CA . VAL A 1 194 ? 2.660 17.831 19.533 1.00 21.41 1646 VAL A CA 1
ATOM 2863 C C . VAL A 1 194 ? 2.527 16.324 19.386 1.00 22.78 1646 VAL A C 1
ATOM 2864 O O . VAL A 1 194 ? 3.126 15.568 20.156 1.00 22.59 1646 VAL A O 1
ATOM 2877 N N . GLN A 1 195 ? 1.741 15.877 18.406 1.00 24.26 1647 GLN A N 1
ATOM 2878 C CA . GLN A 1 195 ? 1.721 14.459 18.084 1.00 25.64 1647 GLN A CA 1
ATOM 2879 C C . GLN A 1 195 ? 1.610 14.264 16.581 1.00 26.69 1647 GLN A C 1
ATOM 2880 O O . GLN A 1 195 ? 0.990 15.060 15.871 1.00 26.93 1647 GLN A O 1
ATOM 2894 N N . ALA A 1 196 ? 2.239 13.197 16.115 1.00 27.37 1648 ALA A N 1
ATOM 2895 C CA . ALA A 1 196 ? 2.206 12.848 14.707 1.00 28.56 1648 ALA A CA 1
ATOM 2896 C C . ALA A 1 196 ? 0.893 12.166 14.368 1.00 30.56 1648 ALA A C 1
ATOM 2897 O O . ALA A 1 196 ? 0.400 11.323 15.123 1.00 31.34 1648 ALA A O 1
ATOM 2904 N N . ARG A 1 197 ? 0.329 12.533 13.221 1.00 31.47 1649 ARG A N 1
ATOM 2905 C CA . ARG A 1 197 ? -0.775 11.802 12.617 1.00 34.97 1649 ARG A CA 1
ATOM 2906 C C . ARG A 1 197 ? -0.191 10.969 11.481 1.00 34.71 1649 ARG A C 1
ATOM 2907 O O . ARG A 1 197 ? 0.431 11.517 10.567 1.00 37.67 1649 ARG A O 1
ATOM 2928 N N . THR A 1 198 ? -0.335 9.654 11.573 1.00 36.12 1650 THR A N 1
ATOM 2929 C CA . THR A 1 198 ? 0.167 8.744 10.556 1.00 38.25 1650 THR A CA 1
ATOM 2930 C C . THR A 1 198 ? -1.007 8.010 9.925 1.00 41.52 1650 THR A C 1
ATOM 2931 O O . THR A 1 198 ? -2.151 8.116 10.371 1.00 42.76 1650 THR A O 1
ATOM 2942 N N . THR A 1 199 ? -0.705 7.255 8.871 1.00 45.00 1651 THR A N 1
ATOM 2943 C CA . THR A 1 199 ? -1.731 6.459 8.215 1.00 49.48 1651 THR A CA 1
ATOM 2944 C C . THR A 1 199 ? -2.285 5.367 9.119 1.00 51.19 1651 THR A C 1
ATOM 2945 O O . THR A 1 199 ? -3.305 4.760 8.773 1.00 52.89 1651 THR A O 1
ATOM 2956 N N . GLU A 1 200 ? -1.647 5.099 10.258 1.00 62.09 1652 GLU A N 1
ATOM 2957 C CA . GLU A 1 200 ? -2.158 4.135 11.223 1.00 68.18 1652 GLU A CA 1
ATOM 2958 C C . GLU A 1 200 ? -2.841 4.793 12.414 1.00 63.91 1652 GLU A C 1
ATOM 2959 O O . GLU A 1 200 ? -3.516 4.097 13.179 1.00 64.76 1652 GLU A O 1
ATOM 2971 N N . GLY A 1 201 ? -2.685 6.103 12.591 1.00 47.21 1653 GLY A N 1
ATOM 2972 C CA . GLY A 1 201 ? -3.360 6.805 13.663 1.00 46.69 1653 GLY A CA 1
ATOM 2973 C C . GLY A 1 201 ? -2.511 7.907 14.261 1.00 46.51 1653 GLY A C 1
ATOM 2974 O O . GLY A 1 201 ? -1.713 8.534 13.559 1.00 47.61 1653 GLY A O 1
ATOM 2978 N N . PHE A 1 202 ? -2.676 8.155 15.556 1.00 45.35 1654 PHE A N 1
ATOM 2979 C CA . PHE A 1 202 ? -1.909 9.173 16.258 1.00 45.74 1654 PHE A CA 1
ATOM 2980 C C . PHE A 1 202 ? -0.808 8.523 17.083 1.00 43.14 1654 PHE A C 1
ATOM 2981 O O . PHE A 1 202 ? -1.028 7.501 17.739 1.00 44.10 1654 PHE A O 1
ATOM 2998 N N . GLY A 1 203 ? 0.378 9.121 17.047 1.00 34.18 1655 GLY A N 1
ATOM 2999 C CA . GLY A 1 203 ? 1.490 8.635 17.824 1.00 36.12 1655 GLY A CA 1
ATOM 3000 C C . GLY A 1 203 ? 1.501 9.210 19.226 1.00 32.98 1655 GLY A C 1
ATOM 3001 O O . GLY A 1 203 ? 0.592 9.938 19.637 1.00 31.76 1655 GLY A O 1
ATOM 3005 N N . PRO A 1 204 ? 2.542 8.880 19.989 1.00 28.32 1656 PRO A N 1
ATOM 3006 C CA . PRO A 1 204 ? 2.710 9.470 21.323 1.00 27.35 1656 PRO A CA 1
ATOM 3007 C C . PRO A 1 204 ? 2.811 10.988 21.261 1.00 27.50 1656 PRO A C 1
ATOM 3008 O O . PRO A 1 204 ? 3.231 11.569 20.261 1.00 28.75 1656 PRO A O 1
ATOM 3019 N N A GLU A 1 205 ? 2.399 11.630 22.350 0.55 26.48 1657 GLU A N 1
ATOM 3020 N N B GLU A 1 205 ? 2.464 11.624 22.378 0.45 26.01 1657 GLU A N 1
ATOM 3021 C CA A GLU A 1 205 ? 2.391 13.083 22.439 0.55 25.29 1657 GLU A CA 1
ATOM 3022 C CA B GLU A 1 205 ? 2.373 13.076 22.470 0.45 25.64 1657 GLU A CA 1
ATOM 3023 C C A GLU A 1 205 ? 3.653 13.565 23.138 0.55 24.00 1657 GLU A C 1
ATOM 3024 C C B GLU A 1 205 ? 3.580 13.634 23.213 0.45 24.15 1657 GLU A C 1
ATOM 3025 O O A GLU A 1 205 ? 4.137 12.927 24.073 0.55 26.66 1657 GLU A O 1
ATOM 3026 O O B GLU A 1 205 ? 3.939 13.126 24.277 0.45 26.55 1657 GLU A O 1
ATOM 3049 N N . ARG A 1 206 ? 4.188 14.684 22.665 1.00 22.59 1658 ARG A N 1
ATOM 3050 C CA . ARG A 1 206 ? 5.240 15.417 23.358 1.00 24.01 1658 ARG A CA 1
ATOM 3051 C C . ARG A 1 206 ? 4.637 16.722 23.857 1.00 26.20 1658 ARG A C 1
ATOM 3052 O O . ARG A 1 206 ? 4.010 17.454 23.084 1.00 26.99 1658 ARG A O 1
ATOM 3074 N N A GLU A 1 207 ? 4.822 17.004 25.146 0.55 23.82 1659 GLU A N 1
ATOM 3075 N N B GLU A 1 207 ? 4.828 17.013 25.145 0.45 24.08 1659 GLU A N 1
ATOM 3076 C CA A GLU A 1 207 ? 4.151 18.112 25.807 0.55 23.62 1659 GLU A CA 1
ATOM 3077 C CA B GLU A 1 207 ? 4.136 18.110 25.808 0.45 24.38 1659 GLU A CA 1
ATOM 3078 C C A GLU A 1 207 ? 5.164 18.935 26.584 0.55 24.25 1659 GLU A C 1
ATOM 3079 C C B GLU A 1 207 ? 5.116 18.925 26.638 0.45 24.24 1659 GLU A C 1
ATOM 3080 O O A GLU A 1 207 ? 6.117 18.392 27.150 0.55 26.45 1659 GLU A O 1
ATOM 3081 O O B GLU A 1 207 ? 5.996 18.367 27.300 0.45 26.22 1659 GLU A O 1
ATOM 3104 N N . GLY A 1 208 ? 4.957 20.245 26.607 1.00 22.27 1660 GLY A N 1
ATOM 3105 C CA . GLY A 1 208 ? 5.792 21.112 27.416 1.00 21.01 1660 GLY A CA 1
ATOM 3106 C C . GLY A 1 208 ? 5.097 22.426 27.669 1.00 22.09 1660 GLY A C 1
ATOM 3107 O O . GLY A 1 208 ? 4.227 22.839 26.902 1.00 23.54 1660 GLY A O 1
ATOM 3112 N N . ILE A 1 209 ? 5.511 23.098 28.741 1.00 21.08 1661 ILE A N 1
ATOM 3113 C CA . ILE A 1 209 ? 4.934 24.379 29.132 1.00 21.23 1661 ILE A CA 1
ATOM 3114 C C . ILE A 1 209 ? 5.992 25.456 28.971 1.00 22.82 1661 ILE A C 1
ATOM 3115 O O . ILE A 1 209 ? 7.134 25.279 29.414 1.00 22.44 1661 ILE A O 1
ATOM 3131 N N . ILE A 1 210 ? 5.608 26.577 28.362 1.00 21.90 1662 ILE A N 1
ATOM 3132 C CA . ILE A 1 210 ? 6.505 27.703 28.159 1.00 22.70 1662 ILE A CA 1
ATOM 3133 C C . ILE A 1 210 ? 5.856 28.985 28.657 1.00 24.60 1662 ILE A C 1
ATOM 3134 O O . ILE A 1 210 ? 4.642 29.067 28.852 1.00 25.92 1662 ILE A O 1
ATOM 3150 N N A ARG A 1 211 ? 6.696 29.996 28.863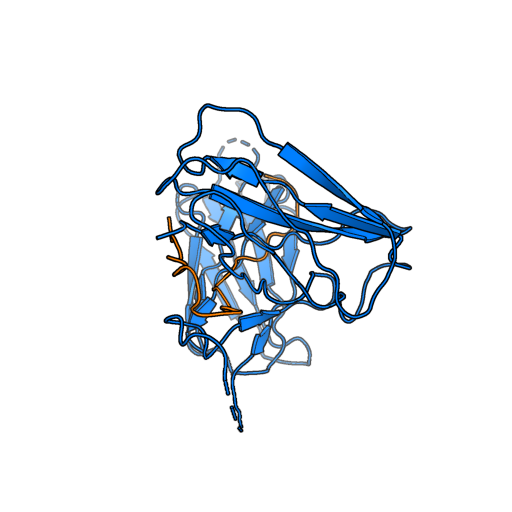 0.62 23.52 1663 ARG A N 1
ATOM 3151 N N B ARG A 1 211 ? 6.695 29.999 28.861 0.38 23.52 1663 ARG A N 1
ATOM 3152 C CA A ARG A 1 211 ? 6.248 31.348 29.159 0.62 24.09 1663 ARG A CA 1
ATOM 3153 C CA B ARG A 1 211 ? 6.239 31.351 29.157 0.38 24.98 1663 ARG A CA 1
ATOM 3154 C C A ARG A 1 211 ? 7.211 32.303 28.472 0.62 26.84 1663 ARG A C 1
ATOM 3155 C C B ARG A 1 211 ? 7.205 32.326 28.502 0.38 26.95 1663 ARG A C 1
ATOM 3156 O O A ARG A 1 211 ? 8.427 32.171 28.631 0.62 29.66 1663 ARG A O 1
ATOM 3157 O O B ARG A 1 211 ? 8.415 32.244 28.729 0.38 28.68 1663 ARG A O 1
ATOM 3198 N N . ILE A 1 212 ? 6.676 33.233 27.687 1.00 26.32 1664 ILE A N 1
ATOM 3199 C CA . ILE A 1 212 ? 7.507 34.211 26.990 1.00 30.23 1664 ILE A CA 1
ATOM 3200 C C . ILE A 1 212 ? 7.832 35.348 27.945 1.00 32.52 1664 ILE A C 1
ATOM 3201 O O . ILE A 1 212 ? 6.929 36.007 28.471 1.00 32.92 1664 ILE A O 1
ATOM 3218 N N . GLU A 1 213 ? 9.124 35.592 28.147 1.00 31.71 1665 GLU A N 1
ATOM 3219 C CA . GLU A 1 213 ? 9.606 36.726 28.912 1.00 42.60 1665 GLU A CA 1
ATOM 3220 C C . GLU A 1 213 ? 10.226 37.752 27.967 1.00 45.90 1665 GLU A C 1
ATOM 3221 O O . GLU A 1 213 ? 11.059 37.406 27.120 1.00 44.57 1665 GLU A O 1
ATOM 3233 N N . SER A 1 214 ? 9.811 39.006 28.108 1.00 63.41 1666 SER A N 1
ATOM 3234 N N . SER B 2 2 ? 4.171 21.296 38.243 1.00 53.34 27 SER B N 1
ATOM 3235 C CA . SER B 2 2 ? 4.253 21.847 36.896 1.00 52.17 27 SER B CA 1
ATOM 3236 C C . SER B 2 2 ? 5.625 22.464 36.639 1.00 50.84 27 SER B C 1
ATOM 3237 O O . SER B 2 2 ? 6.217 23.079 37.528 1.00 50.82 27 SER B O 1
ATOM 3244 N N . ASN B 2 3 ? 6.127 22.286 35.420 1.00 50.02 28 ASN B N 1
ATOM 3245 C CA . ASN B 2 3 ? 7.406 22.842 34.995 1.00 49.42 28 ASN B CA 1
ATOM 3246 C C . ASN B 2 3 ? 7.163 23.820 33.856 1.00 43.90 28 ASN B C 1
ATOM 3247 O O . ASN B 2 3 ? 6.647 23.431 32.804 1.00 45.03 28 ASN B O 1
ATOM 3258 N N . GLU B 2 4 ? 7.543 25.078 34.062 1.00 33.42 29 GLU B N 1
ATOM 3259 C CA . GLU B 2 4 ? 7.429 26.119 33.051 1.00 32.86 29 GLU B CA 1
ATOM 3260 C C . GLU B 2 4 ? 8.823 26.470 32.549 1.00 32.33 29 GLU B C 1
ATOM 3261 O O . GLU B 2 4 ? 9.722 26.741 33.348 1.00 33.97 29 GLU B O 1
ATOM 3273 N N . ASN B 2 5 ? 8.992 26.488 31.237 1.00 31.39 30 ASN B N 1
ATOM 3274 C CA . ASN B 2 5 ? 10.254 26.869 30.616 1.00 30.95 30 ASN B CA 1
ATOM 3275 C C . ASN B 2 5 ? 10.134 28.306 30.139 1.00 32.22 30 ASN B C 1
ATOM 3276 O O . ASN B 2 5 ? 9.324 28.602 29.256 1.00 32.25 30 ASN B O 1
ATOM 3287 N N A LEU B 2 6 ? 10.933 29.194 30.719 0.62 33.33 31 LEU B N 1
ATOM 3288 N N B LEU B 2 6 ? 10.950 29.197 30.698 0.38 33.32 31 LEU B N 1
ATOM 3289 C CA A LEU B 2 6 ? 10.900 30.588 30.317 0.62 34.68 31 LEU B CA 1
ATOM 3290 C CA B LEU B 2 6 ? 10.878 30.601 30.324 0.38 34.70 31 LEU B CA 1
ATOM 3291 C C A LEU B 2 6 ? 11.645 30.748 29.001 0.62 33.86 31 LEU B C 1
ATOM 3292 C C B LEU B 2 6 ? 11.686 30.854 29.058 0.38 34.01 31 LEU B C 1
ATOM 3293 O O A LEU B 2 6 ? 12.706 30.153 28.796 0.62 33.90 31 LEU B O 1
ATOM 3294 O O B LEU B 2 6 ? 12.849 30.450 28.958 0.38 34.22 31 LEU B O 1
ATOM 3325 N N . LEU B 2 7 ? 11.062 31.526 28.097 1.00 34.42 32 LEU B N 1
ATOM 3326 C CA . LEU B 2 7 ? 11.669 31.840 26.814 1.00 33.94 32 LEU B CA 1
ATOM 3327 C C . LEU B 2 7 ? 11.963 33.329 26.772 1.00 35.71 32 LEU B C 1
ATOM 3328 O O . LEU B 2 7 ? 11.104 34.145 27.125 1.00 37.13 32 LEU B O 1
ATOM 3345 N N . LEU B 2 8 ? 13.169 33.677 26.343 1.00 36.04 33 LEU B N 1
ATOM 3346 C CA . LEU B 2 8 ? 13.592 35.063 26.222 1.00 43.28 33 LEU B CA 1
ATOM 3347 C C . LEU B 2 8 ? 13.482 35.502 24.770 1.00 37.44 33 LEU B C 1
ATOM 3348 O O . LEU B 2 8 ? 14.028 34.845 23.879 1.00 35.89 33 LEU B O 1
ATOM 3364 N N . VAL B 2 9 ? 12.775 36.607 24.535 1.00 38.81 34 VAL B N 1
ATOM 3365 C CA . VAL B 2 9 ? 12.727 37.168 23.192 1.00 39.03 34 VAL B CA 1
ATOM 3366 C C . VAL B 2 9 ? 14.144 37.484 22.742 1.00 43.58 34 VAL B C 1
ATOM 3367 O O . VAL B 2 9 ? 14.910 38.133 23.463 1.00 40.18 34 VAL B O 1
ATOM 3380 N N . HIS B 2 10 ? 14.508 36.993 21.558 1.00 44.26 35 HIS B N 1
ATOM 3381 C CA . HIS B 2 10 ? 15.776 37.226 20.865 1.00 48.38 35 HIS B CA 1
ATOM 3382 C C . HIS B 2 10 ? 16.904 36.297 21.315 1.00 46.73 35 HIS B C 1
ATOM 3383 O O . HIS B 2 10 ? 18.029 36.454 20.821 1.00 45.68 35 HIS B O 1
ATOM 3397 N N A CYS B 2 11 ? 16.665 35.346 22.229 0.50 42.56 36 CYS B N 1
ATOM 3398 N N B CYS B 2 11 ? 16.657 35.346 22.212 0.50 42.50 36 CYS B N 1
ATOM 3399 C CA A CYS B 2 11 ? 17.702 34.372 22.558 0.50 41.71 36 CYS B CA 1
ATOM 3400 C CA B CYS B 2 11 ? 17.682 34.374 22.565 0.50 41.58 36 CYS B CA 1
ATOM 3401 C C A CYS B 2 11 ? 17.828 33.282 21.502 0.50 39.15 36 CYS B C 1
ATOM 3402 C C B CYS B 2 11 ? 17.744 33.206 21.590 0.50 38.74 36 CYS B C 1
ATOM 3403 O O A CYS B 2 11 ? 18.809 32.532 21.522 0.50 40.96 36 CYS B O 1
ATOM 3404 O O B CYS B 2 11 ? 18.603 32.333 21.749 0.50 40.51 36 CYS B O 1
ATOM 3418 N N . GLY B 2 12 ? 16.867 33.172 20.592 1.00 34.63 37 GLY B N 1
ATOM 3419 C CA . GLY B 2 12 ? 16.929 32.174 19.555 1.00 35.71 37 GLY B CA 1
ATOM 3420 C C . GLY B 2 12 ? 16.370 30.836 19.987 1.00 33.65 37 GLY B C 1
ATOM 3421 O O . GLY B 2 12 ? 15.756 30.701 21.053 1.00 32.86 37 GLY B O 1
ATOM 3426 N N . PRO B 2 13 ? 16.585 29.813 19.162 1.00 35.20 38 PRO B N 1
ATOM 3427 C CA . PRO B 2 13 ? 15.994 28.500 19.443 1.00 32.83 38 PRO B CA 1
ATOM 3428 C C . PRO B 2 13 ? 16.444 27.964 20.791 1.00 32.60 38 PRO B C 1
ATOM 3429 O O . PRO B 2 13 ? 17.626 27.996 21.135 1.00 33.33 38 PRO B O 1
ATOM 3440 N N . THR B 2 14 ? 15.474 27.467 21.555 1.00 31.62 39 THR B N 1
ATOM 3441 C CA . THR B 2 14 ? 15.686 27.005 22.918 1.00 31.30 39 THR B CA 1
ATOM 3442 C C . THR B 2 14 ? 15.094 25.612 23.037 1.00 30.59 39 THR B C 1
ATOM 34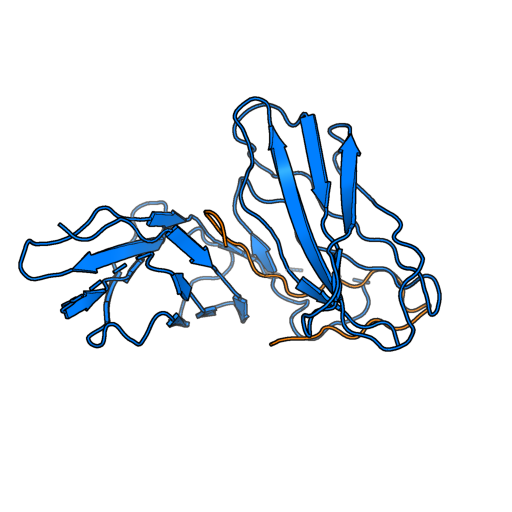43 O O . THR B 2 14 ? 13.894 25.430 22.822 1.00 29.89 39 THR B O 1
ATOM 3454 N N . LEU B 2 15 ? 15.929 24.633 23.353 1.00 30.87 40 LEU B N 1
ATOM 3455 C CA . LEU B 2 15 ? 15.458 23.277 23.591 1.00 30.30 40 LEU B CA 1
ATOM 3456 C C . LEU B 2 15 ? 14.858 23.215 24.988 1.00 29.60 40 LEU B C 1
ATOM 3457 O O . LEU B 2 15 ? 15.528 23.564 25.963 1.00 30.19 40 LEU B O 1
ATOM 3473 N N . ILE B 2 16 ? 13.608 22.779 25.104 1.00 28.78 41 ILE B N 1
ATOM 3474 C CA . ILE B 2 16 ? 12.987 22.668 26.415 1.00 28.16 41 ILE B CA 1
ATOM 3475 C C . ILE B 2 16 ? 12.888 21.199 26.803 1.00 29.17 41 ILE B C 1
ATOM 3476 O O . ILE B 2 16 ? 12.973 20.296 25.969 1.00 36.18 41 ILE B O 1
ATOM 3492 N N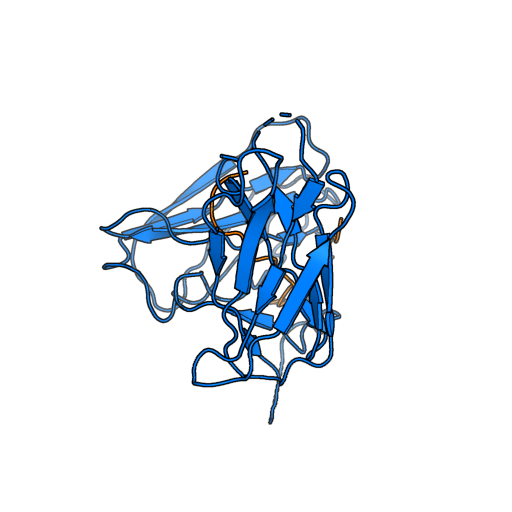 A ASN B 2 17 ? 12.705 20.958 28.097 0.48 32.78 42 ASN B N 1
ATOM 3493 N N B ASN B 2 17 ? 12.720 20.970 28.102 0.52 32.68 42 ASN B N 1
ATO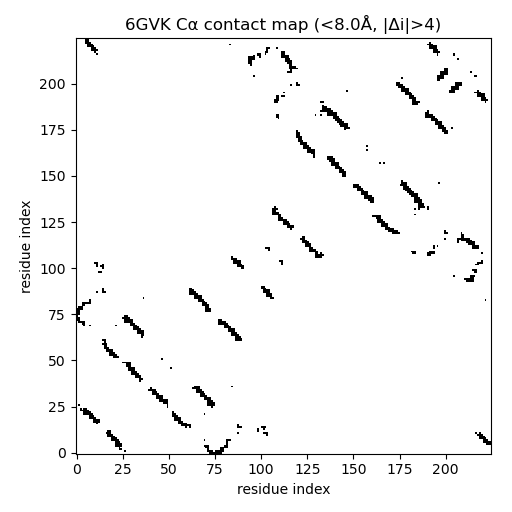M 3494 C CA A ASN B 2 17 ? 12.402 19.613 28.563 0.48 35.92 42 ASN B CA 1
ATOM 3495 C CA B ASN B 2 17 ? 12.366 19.652 28.600 0.52 36.04 42 ASN B CA 1
ATOM 3496 C C A ASN B 2 17 ? 10.907 19.370 28.408 0.48 31.23 42 ASN B C 1
ATOM 3497 C C B ASN B 2 17 ? 10.884 19.423 28.338 0.52 31.28 42 ASN B C 1
ATOM 3498 O O A ASN B 2 17 ? 10.087 20.147 28.910 0.48 31.91 42 ASN B O 1
ATOM 3499 O O B ASN B 2 17 ? 10.049 20.266 28.682 0.52 30.79 42 ASN B O 1
ATOM 3520 N N . SER B 2 18 ? 10.559 18.308 27.696 1.00 31.78 43 SER B N 1
ATOM 3521 C CA . SER B 2 18 ? 9.179 17.974 27.408 1.00 29.69 43 SER B CA 1
ATOM 3522 C C . SER B 2 18 ? 8.924 16.530 27.798 1.00 34.11 43 SER B C 1
ATOM 3523 O O . SER B 2 18 ? 9.825 15.688 27.747 1.00 42.81 43 SER B O 1
ATOM 3532 N N . CYS B 2 19 ? 7.693 16.258 28.203 1.00 27.58 44 CYS B N 1
ATOM 3533 C CA A CYS B 2 19 ? 7.251 14.918 28.556 0.75 25.43 44 CYS B CA 1
ATOM 3534 C CA B CYS B 2 19 ? 7.327 14.896 28.537 0.25 27.14 44 CYS B CA 1
ATOM 3535 C C . CYS B 2 19 ? 6.768 14.184 27.311 1.00 25.23 44 CYS B C 1
ATOM 3536 O O . CYS B 2 19 ? 6.353 14.800 26.321 1.00 26.64 44 CYS B O 1
ATOM 3551 N N . ILE B 2 20 ? 6.785 12.860 27.381 1.00 25.39 45 ILE B N 1
ATOM 3552 C CA . ILE B 2 20 ? 6.226 12.008 26.340 1.00 25.52 45 ILE B CA 1
ATOM 3553 C C . ILE B 2 20 ? 5.107 11.202 26.979 1.00 25.23 45 ILE B C 1
ATOM 3554 O O . ILE B 2 20 ? 5.306 10.583 28.029 1.00 25.23 45 ILE B O 1
ATOM 3570 N N A SER B 2 21 ? 3.932 11.209 26.353 0.37 25.12 46 SER B N 1
ATOM 3571 N N B SER B 2 21 ? 3.937 11.216 26.347 0.33 25.16 46 SER B N 1
ATOM 3572 N N C SER B 2 21 ? 3.939 11.206 26.344 0.30 25.21 46 SER B N 1
ATOM 3573 C CA A SER B 2 21 ? 2.765 10.546 26.922 0.37 27.77 46 SER B CA 1
ATOM 3574 C CA B SER B 2 21 ? 2.749 10.565 26.880 0.33 25.11 46 SER B CA 1
ATOM 3575 C CA C SER B 2 21 ? 2.753 10.561 26.889 0.30 25.20 46 SER B CA 1
ATOM 3576 C C A SER B 2 21 ? 2.177 9.559 25.927 0.37 25.81 46 SER B C 1
ATOM 3577 C C B SER B 2 21 ? 2.245 9.528 25.891 0.33 25.70 46 SER B C 1
ATOM 3578 C C C SER B 2 21 ? 2.216 9.540 25.901 0.30 25.93 46 SER B C 1
ATOM 3579 O O A SER B 2 21 ? 1.937 9.906 24.764 0.37 27.01 46 SER B O 1
ATOM 3580 O O B SER B 2 21 ? 2.136 9.807 24.691 0.33 27.71 46 SER B O 1
ATOM 3581 O O C SER B 2 21 ? 2.052 9.843 24.713 0.30 27.18 46 SER B O 1
ATOM 3603 N N . PHE B 2 22 ? 1.941 8.337 26.397 1.00 25.59 47 PHE B N 1
ATOM 3604 C CA . PHE B 2 22 ? 1.308 7.281 25.618 1.00 28.11 47 PHE B CA 1
ATOM 3605 C C . PHE B 2 22 ? -0.136 7.156 26.079 1.00 26.98 47 PHE B C 1
ATOM 3606 O O . PHE B 2 22 ? -0.398 7.070 27.284 1.00 30.13 47 PHE B O 1
ATOM 3625 N N . GLY B 2 23 ? -1.065 7.127 25.129 1.00 31.92 48 GLY B N 1
ATOM 3626 C CA . GLY B 2 23 ? -2.476 7.072 25.466 1.00 42.05 48 GLY B CA 1
ATOM 3627 C C . GLY B 2 23 ? -3.160 8.419 25.339 1.00 54.23 48 GLY B C 1
ATOM 3628 O O . GLY B 2 23 ? -2.7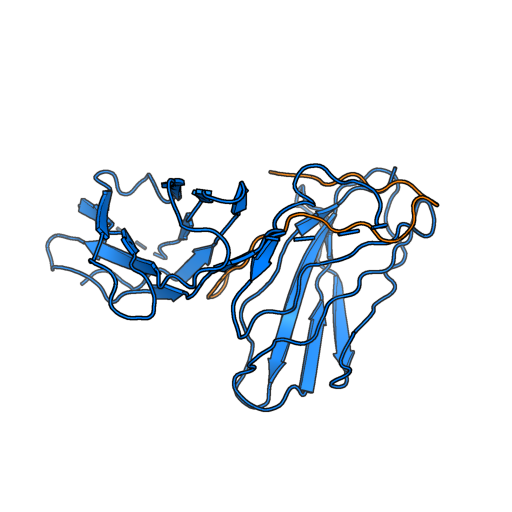95 9.220 24.474 1.00 57.15 48 GLY B O 1
ATOM 3632 N N . SER B 2 24 ? -4.147 8.689 26.195 1.00 80.73 49 SER B N 1
ATOM 3633 C CA . SER B 2 24 ? -4.917 9.925 26.123 1.00 85.18 49 SER B CA 1
ATOM 3634 C C . SER B 2 24 ? -5.167 10.469 27.522 1.00 87.92 49 SER B C 1
ATOM 3635 O O . SER B 2 24 ? -5.409 9.705 28.460 1.00 90.60 49 SER B O 1
ATOM 3639 N N . GLU B 2 25 ? -5.113 11.793 27.651 1.00 81.83 50 GLU B N 1
ATOM 3640 C CA . GLU B 2 25 ? -5.337 12.454 28.933 1.00 75.61 50 GLU B CA 1
ATOM 3641 C C . GLU B 2 25 ? -6.824 12.520 29.264 1.00 72.08 50 GLU B C 1
ATOM 3642 O O . GLU B 2 25 ? -7.207 12.538 30.434 1.00 70.51 50 GLU B O 1
#

CATH classification: 2.60.40.10 (+1 more: 2.60.40.10)

Nearest PDB structures (foldseek):
  6gvk-assembly1_A  TM=1.005E+00  e=8.139E-37  Homo sapiens
  6gvl-assembly1_A  TM=9.788E-01  e=1.633E-32  Homo sapiens
  4wtx-assembly1_A  TM=9.650E-01  e=1.966E-13  Homo sapiens
  6hyf-assembly3_C  TM=9.694E-01  e=1.325E-11  Rattus norvegicus
  1x4z-assembly1_A  TM=8.239E-01  e=1.235E-04  Mus musculus

Radius of gyration: 18.01 Å; Cα contacts (8 Å, |Δi|>4): 712; chains: 2; bounding box: 39×50×42 Å

Foldseek 3Di:
DFEEFPDWDWADPAQFKIKIFTHGPPFQDKKKWKAFPPDGDIDIDTGGHNVDGMDMDGRHDAPTKMKIWMWTAHPVGIYHIDIFIKHKHAPCPDDDDVVPRIDIAGQAWWADWDWADPDQFKIKIKTFHRNDHPAAFQWKWKWKDQPVDDDDIDIDTGGDGDRMGMDMDGGHDGQTKMKMWMWTQHPVGIDDIDIDIDHRD/DDDDDDDPPPPDDDDDDDDDDDDD

B-factor: mean 44.25, std 17.54, range [18.55, 132.66]

Sequence (225 aa):
VPDTPTRLVFSSALGPTSLRVVSWQEPPLQGYSSVEYQLLNGGELHRLNIPNNPAQTSVVVEDLLPNHSYVVFRVRAQSQEGWGREREGVIITIESQVPLCCPLPGSAFTLSTPSAPGPLVFTALSPDSLQQLSSWERPRRPNGDIVGYLVTTCEMAQGGGPATAFRVDGDSSPESRLTVPGLSENVPYKFKVQARTTEGFGPEEREEGIIRRIESNENLLLLVHCCGPTLINNSCCISSSFGSE

InterPro domains:
  IPR000742 EGF-like domain [PS00022] (562-573)
  IPR002369 Integrin beta subunit, VWA domain [PF00362] (127-369)
  IPR002369 Integrin beta subunit, VWA domain [SM00187] (37-455)
  IPR003644 Na-Ca exchanger/integrin-beta4 [PF03160] (987-1106)
  IPR003644 Na-Ca exchanger/integrin-beta4 [SM00237] (979-1084)
  IPR003961 Fibronectin type III [PF00041] (1129-1212)
  IPR003961 Fibronectin type III [PF00041] (1221-1313)
  IPR003961 Fibronectin type III [PF00041] (1530-1615)
  IPR003961 Fibronectin type III [PF00041] (1642-1731)
  IPR003961 Fibronectin type III [PS50853] (1129-1218)
  IPR003961 Fibronectin type III [PS50853] (1222-1321)
  IPR003961 Fibronectin type III [PS50853] (1530-1625)
  IPR003961 Fibronectin type III [PS50853] (1643-1739)
  IPR003961 Fibronectin type III [SM00060] (1127-1205)
  IPR003961 Fibronectin type III [SM00060] (1220-1307)
  IPR003961 Fibronectin type III [SM00060] (1528-1609)
  IPR003961 Fibronectin type III [SM00060] (1641-1725)
  IPR003961 Fibronectin type III [cd00063] (1128-1215)
  IPR003961 Fibronectin type III [cd00063] (1220-1313)
  IPR003961 Fibronectin type III [cd00063] (1528-1609)

Secondary structure (P-SEA, 3-state):
ccccccbbbbbbccccbbbbbbccccccbbbbbbcccccccbbbbbbccccccbbbbccccccbbbbbbbbbbccccccbbbbbbbbbccccccccccccccccccccccccbbbbbcccccbbbbbcccccccccccbbbbbbccccccbbbbbbbbbccccbbbbbbccccccbbbbbbbbbbccccccbbbbbccccc/cbbbbbbccccbbbbbbbbbcccc

GO terms:
  GO:0043235 signaling receptor complex (C, IDA)
  GO:0030056 hemidesmosome (C, IDA)
  GO:0031252 cell leading edge (C, IDA)
  GO:0009611 response to wounding (P, IDA)
  GO:0031994 insulin-like growth factor I binding (F, IDA)
  GO:0038132 neuregulin binding (F, IDA)
  GO:0031581 hemidesmosome assembly (P, IDA)
  GO:0048870 cell motility (P, IMP)
  GO:0005515 protein binding (F, IPI)
  GO:0008305 integrin complex (C, TAS)
  GO:0005886 plasma membrane (C, TAS)
  GO:0005886 plasma membrane (C, IDA)
  GO:0009986 cell surface (C, IDA)
  GO:0030054 cell junction (C, IDA)
  GO:0048333 mesodermal cell differentiation (P, IEP)
  GO:0070062 extracellular exosome (C, HDA)
  GO:0035878 nail development (P, IMP)
  GO:0043589 skin morphogenesis (P, IMP)
  GO:0031581 hemidesmosome assembly (P, IMP)
  GO:0006914 autophagy (P, IMP)

Organism: Homo sapiens (NCBI:txid9606)